Protein AF-A0A3A8GFK4-F1 (afdb_monomer)

Structure (mmCIF, N/CA/C/O backbone):
data_AF-A0A3A8GFK4-F1
#
_entry.id   AF-A0A3A8GFK4-F1
#
loop_
_atom_site.group_PDB
_atom_site.id
_atom_site.type_symbol
_atom_site.label_atom_id
_atom_site.label_alt_id
_atom_site.label_comp_id
_atom_site.label_asym_id
_atom_site.label_entity_id
_atom_site.label_seq_id
_atom_site.pdbx_PDB_ins_code
_atom_site.Cartn_x
_atom_site.Cartn_y
_atom_site.Cartn_z
_atom_site.occupancy
_atom_site.B_iso_or_equiv
_atom_site.auth_seq_id
_atom_site.auth_comp_id
_atom_site.auth_asym_id
_atom_site.auth_atom_id
_atom_site.pdbx_PDB_model_num
ATOM 1 N N . MET A 1 1 ? -20.786 10.056 75.604 1.00 47.81 1 MET A N 1
ATOM 2 C CA . MET A 1 1 ? -19.603 9.469 74.943 1.00 47.81 1 MET A CA 1
ATOM 3 C C . MET A 1 1 ? -19.835 9.591 73.453 1.00 47.81 1 MET A C 1
ATOM 5 O O . MET A 1 1 ? -20.768 8.993 72.941 1.00 47.81 1 MET A O 1
ATOM 9 N N . VAL A 1 2 ? -19.099 10.505 72.828 1.00 43.28 2 VAL A N 1
ATOM 10 C CA . VAL A 1 2 ? -19.215 10.885 71.417 1.00 43.28 2 VAL A CA 1
ATOM 11 C C . VAL A 1 2 ? -18.196 10.050 70.647 1.00 43.28 2 VAL A C 1
ATOM 13 O O . VAL A 1 2 ? -17.042 9.990 71.060 1.00 43.28 2 VAL A O 1
ATOM 16 N N . GLY A 1 3 ? -18.622 9.386 69.575 1.00 44.53 3 GLY A N 1
ATOM 17 C CA . GLY A 1 3 ? -17.764 8.568 68.720 1.00 44.53 3 GLY A CA 1
ATOM 18 C C . GLY A 1 3 ? -18.166 8.746 67.264 1.00 44.53 3 GLY A C 1
ATOM 19 O O . GLY A 1 3 ? -18.960 7.977 66.735 1.00 44.53 3 GLY A O 1
ATOM 20 N N . THR A 1 4 ? -17.656 9.811 66.655 1.00 45.47 4 THR A N 1
ATOM 21 C CA . THR A 1 4 ? -17.822 10.160 65.243 1.00 45.47 4 THR A CA 1
ATOM 22 C C . THR A 1 4 ? -16.902 9.271 64.403 1.00 45.47 4 THR A C 1
ATOM 24 O O . THR A 1 4 ? -15.683 9.356 64.529 1.00 45.47 4 THR A O 1
ATOM 27 N N . GLY A 1 5 ? -17.470 8.399 63.568 1.00 48.56 5 GLY A N 1
ATOM 28 C CA . GLY A 1 5 ? -16.723 7.595 62.599 1.00 48.56 5 GLY A CA 1
ATOM 29 C C . GLY A 1 5 ? -16.528 8.366 61.296 1.00 48.56 5 GLY A C 1
ATOM 30 O O . GLY A 1 5 ? -17.491 8.601 60.571 1.00 48.56 5 GLY A O 1
ATOM 31 N N . ILE A 1 6 ? -15.291 8.770 61.013 1.00 51.06 6 ILE A N 1
ATOM 32 C CA . ILE A 1 6 ? -14.878 9.380 59.746 1.00 51.06 6 ILE A CA 1
ATOM 33 C C . ILE A 1 6 ? -14.587 8.249 58.754 1.00 51.06 6 ILE A C 1
ATOM 35 O O . ILE A 1 6 ? -13.727 7.405 59.003 1.00 51.06 6 ILE A O 1
ATOM 39 N N . ARG A 1 7 ? -15.316 8.229 57.636 1.00 51.22 7 ARG A N 1
ATOM 40 C CA . ARG A 1 7 ? -15.077 7.352 56.485 1.00 51.22 7 ARG A CA 1
ATOM 41 C C . ARG A 1 7 ? -14.281 8.170 55.466 1.00 51.22 7 ARG A C 1
ATOM 43 O O . ARG A 1 7 ? -14.773 9.190 55.002 1.00 51.22 7 ARG A O 1
ATOM 50 N N . VAL A 1 8 ? -13.043 7.768 55.191 1.00 43.19 8 VAL A N 1
ATOM 51 C CA . VAL A 1 8 ? -12.194 8.385 54.162 1.00 43.19 8 VAL A CA 1
ATOM 52 C C . VAL A 1 8 ? -12.453 7.650 52.849 1.00 43.19 8 VAL A C 1
ATOM 54 O O . VAL A 1 8 ? -12.122 6.472 52.728 1.00 43.19 8 VAL A O 1
ATOM 57 N N . GLU A 1 9 ? -13.085 8.331 51.897 1.00 42.00 9 GLU A N 1
ATOM 58 C CA . GLU A 1 9 ? -13.081 7.958 50.481 1.00 42.00 9 GLU A CA 1
ATOM 59 C C . GLU A 1 9 ? -11.760 8.434 49.867 1.00 42.00 9 GLU A C 1
ATOM 61 O O . GLU A 1 9 ? -11.425 9.615 49.943 1.00 42.00 9 GLU A O 1
ATOM 66 N N . ALA A 1 10 ? -10.996 7.511 49.286 1.00 40.78 10 ALA A N 1
ATOM 67 C CA . ALA A 1 10 ? -9.871 7.832 48.419 1.00 40.78 10 ALA A CA 1
ATOM 68 C C . ALA A 1 10 ? -10.339 7.655 46.967 1.00 40.78 10 ALA A C 1
ATOM 70 O O . ALA A 1 10 ? -10.535 6.533 46.503 1.00 40.78 10 ALA A O 1
ATOM 71 N N . GLN A 1 11 ? -10.563 8.776 46.284 1.00 41.31 11 GLN A N 1
ATOM 72 C CA . GLN A 1 11 ? -10.755 8.888 44.839 1.00 41.31 11 GLN A CA 1
ATOM 73 C C . GLN A 1 11 ? -9.562 9.658 44.269 1.00 41.31 11 GLN A C 1
ATOM 75 O O . GLN A 1 11 ? -9.183 10.684 44.832 1.00 41.31 11 GLN A O 1
ATOM 80 N N . GLY A 1 12 ? -9.025 9.187 43.143 1.00 39.50 12 GLY A N 1
ATOM 81 C CA . GLY A 1 12 ? -8.084 9.935 42.308 1.00 39.50 12 GLY A CA 1
ATOM 82 C C . GLY A 1 12 ? -6.826 9.147 41.965 1.00 39.50 12 GLY A C 1
ATOM 83 O O . GLY A 1 12 ? -5.771 9.413 42.527 1.00 39.50 12 GLY A O 1
ATOM 84 N N . ASP A 1 13 ? -6.944 8.186 41.048 1.00 42.16 13 ASP A N 1
ATOM 85 C CA . ASP A 1 13 ? -5.800 7.695 40.277 1.00 42.16 13 ASP A CA 1
ATOM 86 C C . ASP A 1 13 ? -5.754 8.534 38.990 1.00 42.16 13 ASP A C 1
ATOM 88 O O . ASP A 1 13 ? -6.500 8.293 38.039 1.00 42.16 13 ASP A O 1
ATOM 92 N N . GLU A 1 14 ? -4.990 9.628 39.025 1.00 47.62 14 GLU A N 1
ATOM 93 C CA . GLU A 1 14 ? -4.658 10.418 37.840 1.00 47.62 14 GLU A CA 1
ATOM 94 C C . GLU A 1 14 ? -3.646 9.622 37.010 1.00 47.62 14 GLU A C 1
ATOM 96 O O . GLU A 1 14 ? -2.447 9.600 37.292 1.00 47.62 14 GLU A O 1
ATOM 101 N N . SER A 1 15 ? -4.140 8.963 35.962 1.00 4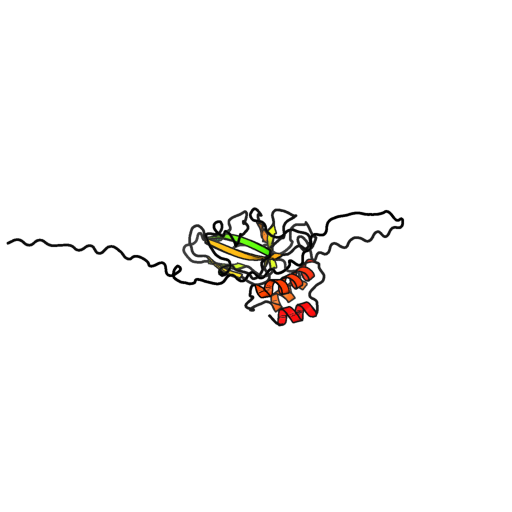8.38 15 SER A N 1
ATOM 102 C CA . SER A 1 15 ? -3.319 8.332 34.936 1.00 48.38 15 SER A CA 1
ATOM 103 C C . SER A 1 15 ? -2.472 9.393 34.230 1.00 48.38 15 SER A C 1
ATOM 105 O O . SER A 1 15 ? -2.945 10.153 33.383 1.00 48.38 15 SER A O 1
ATOM 107 N N . MET A 1 16 ? -1.201 9.446 34.605 1.00 40.31 16 MET A N 1
ATOM 108 C CA . MET A 1 16 ? -0.192 10.323 34.034 1.00 40.31 16 MET A CA 1
ATOM 109 C C . MET A 1 16 ? 0.096 9.896 32.586 1.00 40.31 16 MET A C 1
ATOM 111 O O . MET A 1 16 ? 0.658 8.830 32.336 1.00 40.31 16 MET A O 1
ATOM 115 N N . ASN A 1 17 ? -0.321 10.730 31.631 1.00 45.59 17 ASN A N 1
ATOM 116 C CA . ASN A 1 17 ? -0.105 10.545 30.198 1.00 45.59 17 ASN A CA 1
ATOM 117 C C . ASN A 1 17 ? 1.403 10.641 29.876 1.00 45.59 17 ASN A C 1
ATOM 119 O O . ASN A 1 17 ? 1.973 11.725 29.740 1.00 45.59 17 ASN A O 1
ATOM 123 N N . TRP A 1 18 ? 2.059 9.481 29.819 1.00 43.97 18 TRP A N 1
ATOM 124 C CA . TRP A 1 18 ? 3.509 9.283 29.674 1.00 43.97 18 TRP A CA 1
ATOM 125 C C . TRP A 1 18 ? 4.097 9.840 28.361 1.00 43.97 18 TRP A C 1
ATOM 127 O O . TRP A 1 18 ? 5.311 10.023 28.252 1.00 43.97 18 TRP A O 1
ATOM 137 N N . HIS A 1 19 ? 3.259 10.172 27.378 1.00 44.66 19 HIS A N 1
ATOM 138 C CA . HIS A 1 19 ? 3.703 10.575 26.042 1.00 44.66 19 HIS A CA 1
ATOM 139 C C . HIS A 1 19 ? 4.054 12.068 25.900 1.00 44.66 19 HIS A C 1
ATOM 141 O O . HIS A 1 19 ? 4.707 12.444 24.934 1.00 44.66 19 HIS A O 1
ATOM 147 N N . VAL A 1 20 ? 3.734 12.921 26.883 1.00 44.66 20 VAL A N 1
ATOM 148 C CA . VAL A 1 20 ? 3.916 14.389 26.760 1.00 44.66 20 VAL A CA 1
ATOM 149 C C . VAL A 1 20 ? 5.310 14.875 27.210 1.00 44.66 20 VAL A C 1
ATOM 151 O O . VAL A 1 20 ? 5.684 16.025 27.000 1.00 44.66 20 VAL A O 1
ATOM 154 N N . ALA A 1 21 ? 6.141 14.010 27.803 1.00 41.03 21 ALA A N 1
ATOM 155 C CA . ALA A 1 21 ? 7.415 14.417 28.415 1.00 41.03 21 ALA A CA 1
ATOM 156 C C . ALA A 1 21 ? 8.657 14.291 27.511 1.00 41.03 21 ALA A C 1
ATOM 158 O O . ALA A 1 21 ? 9.781 14.507 27.973 1.00 41.03 21 ALA A O 1
ATOM 159 N N . LYS A 1 22 ? 8.509 13.939 26.230 1.00 35.25 22 LYS A N 1
ATOM 160 C CA . LYS A 1 22 ? 9.654 13.761 25.331 1.00 35.25 22 LYS A CA 1
ATOM 161 C C . LYS A 1 22 ? 9.618 14.736 24.154 1.00 35.25 22 LYS A C 1
ATOM 163 O O . LYS A 1 22 ? 8.988 14.477 23.146 1.00 35.25 22 LYS A O 1
ATOM 168 N N . ARG A 1 23 ? 10.510 15.725 24.279 1.00 44.03 23 ARG A N 1
ATOM 169 C CA . ARG A 1 23 ? 11.468 16.179 23.251 1.00 44.03 23 ARG A CA 1
ATOM 170 C C . ARG A 1 23 ? 11.130 17.475 22.513 1.00 44.03 23 ARG A C 1
ATOM 172 O O . ARG A 1 23 ? 10.300 17.547 21.622 1.00 44.03 23 ARG A O 1
ATOM 179 N N . MET A 1 24 ? 11.921 18.482 22.879 1.00 39.00 24 MET A N 1
ATOM 180 C CA . MET A 1 24 ? 12.271 19.640 22.067 1.00 39.00 24 MET A CA 1
ATOM 181 C C . MET A 1 24 ? 13.393 19.297 21.068 1.00 39.00 24 MET A C 1
ATOM 183 O O . MET A 1 24 ? 14.368 18.656 21.461 1.00 39.00 24 MET A O 1
ATOM 187 N N . GLY A 1 25 ? 13.293 19.851 19.851 1.00 37.03 25 GLY A N 1
ATOM 188 C CA . GLY A 1 25 ? 14.360 19.969 18.835 1.00 37.03 25 GLY A CA 1
ATOM 189 C C . GLY A 1 25 ? 14.553 18.702 17.990 1.00 37.03 25 GLY A C 1
ATOM 190 O O . GLY A 1 25 ? 14.570 17.611 18.534 1.00 37.03 25 GLY A O 1
ATOM 191 N N . VAL A 1 26 ? 14.719 18.728 16.667 1.00 39.84 26 VAL A N 1
ATOM 192 C CA . VAL A 1 26 ? 15.295 19.710 15.736 1.00 39.84 26 VAL A CA 1
ATOM 193 C C . VAL A 1 26 ? 14.642 19.453 14.370 1.00 39.84 26 VAL A C 1
ATOM 195 O O . VAL A 1 26 ? 14.562 18.304 13.952 1.00 39.84 26 VAL A O 1
ATOM 198 N N . ALA A 1 27 ? 14.202 20.499 13.668 1.00 38.31 27 ALA A N 1
ATOM 199 C CA . ALA A 1 27 ? 13.719 20.386 12.293 1.00 38.31 27 ALA A CA 1
ATOM 200 C C . ALA A 1 27 ? 14.908 20.438 11.322 1.00 38.31 27 ALA A C 1
ATOM 202 O O . ALA A 1 27 ? 15.602 21.455 11.248 1.00 38.31 27 ALA A O 1
ATOM 203 N N . LEU A 1 28 ? 15.135 19.352 10.583 1.00 36.56 28 LEU A N 1
ATOM 204 C CA . LEU A 1 28 ? 16.034 19.324 9.434 1.00 36.56 28 LEU A CA 1
ATOM 205 C C . LEU A 1 28 ? 15.183 19.055 8.189 1.00 36.56 28 LEU A C 1
ATOM 207 O O . LEU A 1 28 ? 14.689 17.951 7.995 1.00 36.56 28 LEU A O 1
ATOM 211 N N . ALA A 1 29 ? 14.971 20.085 7.374 1.00 42.06 29 ALA A N 1
ATOM 212 C CA . ALA A 1 29 ? 14.292 19.948 6.094 1.00 42.06 29 ALA A CA 1
ATOM 213 C C . ALA A 1 29 ? 15.272 19.360 5.071 1.00 42.06 29 ALA A C 1
ATOM 215 O O . ALA A 1 29 ? 16.234 20.024 4.680 1.00 42.06 29 ALA A O 1
ATOM 216 N N . VAL A 1 30 ? 15.025 18.124 4.640 1.00 45.34 30 VAL A N 1
ATOM 217 C CA . VAL A 1 30 ? 15.648 17.550 3.446 1.00 45.34 30 VAL A CA 1
ATOM 218 C C . VAL A 1 30 ? 14.603 17.607 2.340 1.00 45.34 30 VAL A C 1
ATOM 220 O O . VAL A 1 30 ? 13.638 16.854 2.342 1.00 45.34 30 VAL A O 1
ATOM 223 N N . ALA A 1 31 ? 14.775 18.544 1.411 1.00 48.53 31 ALA A N 1
ATOM 224 C CA . ALA A 1 31 ? 14.026 18.547 0.164 1.00 48.53 31 ALA A CA 1
ATOM 225 C C . ALA A 1 31 ? 14.658 17.503 -0.768 1.00 48.53 31 ALA A C 1
ATOM 227 O O . ALA A 1 31 ? 15.682 17.773 -1.399 1.00 48.53 31 ALA A O 1
ATOM 228 N N . LEU A 1 32 ? 14.081 16.301 -0.815 1.00 42.44 32 LEU A N 1
ATOM 229 C CA . LEU A 1 32 ? 14.357 15.337 -1.876 1.00 42.44 32 LEU A CA 1
ATOM 230 C C . LEU A 1 32 ? 13.495 15.713 -3.083 1.00 42.44 32 LEU A C 1
ATOM 232 O O . LEU A 1 32 ? 12.279 15.844 -2.991 1.00 42.44 32 LEU A O 1
ATOM 236 N N . LEU A 1 33 ? 14.164 15.972 -4.204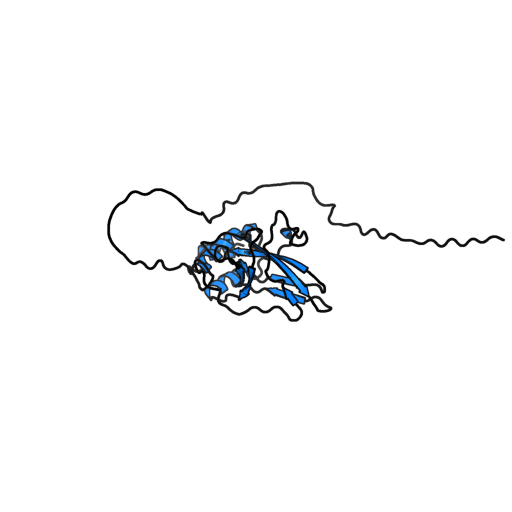 1.00 40.00 33 LEU A N 1
ATOM 237 C CA . LEU A 1 33 ? 13.530 16.277 -5.478 1.00 40.00 33 LEU A CA 1
ATOM 238 C C . LEU A 1 33 ? 12.835 15.017 -5.997 1.00 40.00 33 LEU A C 1
ATOM 240 O O . LEU A 1 33 ? 13.496 14.021 -6.289 1.00 40.00 33 LEU A O 1
ATOM 244 N N . ALA A 1 34 ? 11.512 15.102 -6.119 1.00 43.25 34 ALA A N 1
ATOM 245 C CA . ALA A 1 34 ? 10.660 14.118 -6.763 1.00 43.25 34 ALA A CA 1
ATOM 246 C C . ALA A 1 34 ? 11.159 13.828 -8.188 1.00 43.25 34 ALA A C 1
ATOM 248 O O . ALA A 1 34 ? 11.174 14.703 -9.057 1.00 43.25 34 ALA A O 1
ATOM 249 N N . ALA A 1 35 ? 11.561 12.583 -8.437 1.00 42.94 35 ALA A N 1
ATOM 250 C CA . ALA A 1 35 ? 11.849 12.073 -9.771 1.00 42.94 35 ALA A CA 1
ATOM 251 C C . ALA A 1 35 ? 10.552 11.573 -10.426 1.00 42.94 35 ALA A C 1
ATOM 253 O O . ALA A 1 35 ? 10.419 10.399 -10.746 1.00 42.94 35 ALA A O 1
ATOM 254 N N . CYS A 1 36 ? 9.596 12.479 -10.601 1.00 48.16 36 CYS A N 1
ATOM 255 C CA . CYS A 1 36 ? 8.472 12.369 -11.529 1.00 48.16 36 CYS A CA 1
ATOM 256 C C . CYS A 1 36 ? 8.209 13.795 -12.025 1.00 48.16 36 CYS A C 1
ATOM 258 O O . CYS A 1 36 ? 7.402 14.525 -11.460 1.00 48.16 36 CYS A O 1
ATOM 260 N N . SER A 1 37 ? 9.004 14.247 -12.998 1.00 36.06 37 SER A N 1
ATOM 261 C CA . SER A 1 37 ? 8.820 15.562 -13.615 1.00 36.06 37 SER A CA 1
ATOM 262 C C . SER A 1 37 ? 7.581 15.546 -14.508 1.00 36.06 37 SER A C 1
ATOM 264 O O . SER A 1 37 ? 7.492 14.757 -15.446 1.00 36.06 37 SER A O 1
ATOM 266 N N . ASP A 1 38 ? 6.646 16.429 -14.173 1.00 41.25 38 ASP A N 1
ATOM 267 C CA . ASP A 1 38 ? 5.557 16.917 -15.012 1.00 41.25 38 ASP A CA 1
ATOM 268 C C . ASP A 1 38 ? 6.155 17.872 -16.063 1.00 41.25 38 ASP A C 1
ATOM 270 O O . ASP A 1 38 ? 6.665 18.938 -15.713 1.00 41.25 38 ASP A O 1
ATOM 274 N N . ASP A 1 39 ? 6.177 17.461 -17.333 1.00 46.72 39 ASP A N 1
ATOM 275 C CA . ASP A 1 39 ? 6.691 18.262 -18.451 1.00 46.72 39 ASP A CA 1
ATOM 276 C C . ASP A 1 39 ? 5.535 18.720 -19.365 1.00 46.72 39 ASP A C 1
ATOM 278 O O . ASP A 1 39 ? 5.094 17.999 -20.264 1.00 46.72 39 ASP A O 1
ATOM 282 N N . GLY A 1 40 ? 5.111 19.974 -19.187 1.00 38.50 40 GLY A N 1
ATOM 283 C CA . GLY A 1 40 ? 4.384 20.804 -20.161 1.00 38.50 40 GLY A CA 1
ATOM 284 C C . GLY A 1 40 ? 4.682 22.289 -19.872 1.00 38.50 40 GLY A C 1
ATOM 285 O O . GLY A 1 40 ? 4.773 22.674 -18.714 1.00 38.50 40 GLY A O 1
ATOM 286 N N . GLU A 1 41 ? 4.905 23.223 -20.805 1.00 41.31 41 GLU A N 1
ATOM 287 C CA . GLU A 1 41 ? 4.632 23.284 -22.243 1.00 41.31 41 GLU A CA 1
ATOM 288 C C . GLU A 1 41 ? 5.380 24.481 -22.902 1.00 41.31 41 GLU A C 1
ATOM 290 O O . GLU A 1 41 ? 5.453 25.567 -22.324 1.00 41.31 41 GLU A O 1
ATOM 295 N N . GLY A 1 42 ? 5.816 24.309 -24.165 1.00 34.62 42 GLY A N 1
ATOM 296 C CA . GLY A 1 42 ? 5.745 25.327 -25.243 1.00 34.62 42 GLY A CA 1
ATOM 297 C C . GLY A 1 42 ? 7.053 25.961 -25.786 1.00 34.62 42 GLY A C 1
ATOM 298 O O . GLY A 1 42 ? 8.019 26.099 -25.039 1.00 34.62 42 GLY A O 1
ATOM 299 N N . PRO A 1 43 ? 7.094 26.486 -27.044 1.00 42.56 43 PRO A N 1
ATOM 300 C CA . PRO A 1 43 ? 6.279 26.219 -28.243 1.00 42.56 43 PRO A CA 1
ATOM 301 C C . PRO A 1 43 ? 7.099 25.764 -29.491 1.00 42.56 43 PRO A C 1
ATOM 303 O O . PRO A 1 43 ? 8.315 25.930 -29.577 1.00 42.56 43 PRO A O 1
ATOM 306 N N . THR A 1 44 ? 6.396 25.213 -30.490 1.00 42.59 44 THR A N 1
ATOM 307 C CA . THR A 1 44 ? 6.870 24.689 -31.798 1.00 42.59 44 THR A CA 1
ATOM 308 C C . THR A 1 44 ? 7.518 25.713 -32.746 1.00 42.59 44 THR A C 1
ATOM 310 O O . THR A 1 44 ? 7.182 26.899 -32.711 1.00 42.59 44 THR A O 1
ATOM 313 N N . PRO A 1 45 ? 8.314 25.229 -33.726 1.00 45.53 45 PRO A N 1
ATOM 314 C CA . PRO A 1 45 ? 7.913 25.466 -35.118 1.00 45.53 45 PRO A CA 1
ATOM 315 C C . PRO A 1 45 ? 7.975 24.227 -36.035 1.00 45.53 45 PRO A C 1
ATOM 317 O O . PRO A 1 45 ? 8.763 23.302 -35.845 1.00 45.53 45 PRO A O 1
ATOM 320 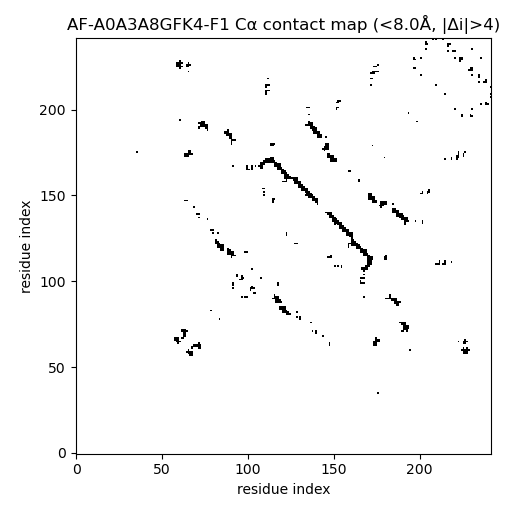N N . ASP A 1 46 ? 7.104 24.274 -37.043 1.00 51.50 46 ASP A N 1
ATOM 321 C CA . ASP A 1 46 ? 6.791 23.270 -38.064 1.00 51.50 46 ASP A CA 1
ATOM 322 C C . ASP A 1 46 ? 7.983 22.741 -38.879 1.00 51.50 46 ASP A C 1
ATOM 324 O O . ASP A 1 46 ? 8.878 23.491 -39.274 1.00 51.50 46 ASP A O 1
ATOM 328 N N . GLY A 1 47 ? 7.922 21.456 -39.257 1.00 38.88 47 GLY A N 1
ATOM 329 C CA . GLY A 1 47 ? 8.912 20.865 -40.160 1.00 38.88 47 GLY A CA 1
ATOM 330 C C . GLY A 1 47 ? 8.690 19.405 -40.572 1.00 38.88 47 GLY A C 1
ATOM 331 O O . GLY A 1 47 ? 9.537 18.571 -40.304 1.00 38.88 47 GLY A O 1
ATOM 332 N N . GLY A 1 48 ? 7.583 19.108 -41.258 1.00 36.59 48 GLY A N 1
ATOM 333 C CA . GLY A 1 48 ? 7.527 18.168 -42.393 1.00 36.59 48 GLY A CA 1
ATOM 334 C C . GLY A 1 48 ? 8.016 16.703 -42.285 1.00 36.59 48 GLY A C 1
ATOM 335 O O . GLY A 1 48 ? 9.203 16.405 -42.343 1.00 36.59 48 GLY A O 1
ATOM 336 N N . THR A 1 49 ? 7.047 15.812 -42.536 1.00 35.06 49 THR A N 1
ATOM 337 C CA . THR A 1 49 ? 7.096 14.531 -43.289 1.00 35.06 49 THR A CA 1
ATOM 338 C C . THR A 1 49 ? 7.558 13.208 -42.649 1.00 35.06 49 THR A C 1
ATOM 340 O O . THR A 1 49 ? 8.715 13.018 -42.307 1.00 35.06 49 THR A O 1
ATOM 343 N N . LYS A 1 50 ? 6.633 12.240 -42.817 1.00 37.44 50 LYS A N 1
ATOM 344 C CA . LYS A 1 50 ? 6.729 10.766 -42.887 1.00 37.44 50 LYS A CA 1
ATOM 345 C C . LYS A 1 50 ? 6.592 9.974 -41.583 1.00 37.44 50 LYS A C 1
ATOM 347 O O . LYS A 1 50 ? 7.530 9.799 -40.826 1.00 37.44 50 LYS A O 1
ATOM 352 N N . THR A 1 51 ? 5.365 9.460 -41.435 1.00 46.16 51 THR A N 1
ATOM 353 C CA . THR A 1 51 ? 5.005 8.080 -41.067 1.00 46.16 51 THR A CA 1
ATOM 354 C C . THR A 1 51 ? 6.146 7.199 -40.578 1.00 46.16 51 THR A C 1
ATOM 356 O O . THR A 1 51 ? 6.944 6.767 -41.401 1.00 46.16 51 THR A O 1
ATOM 359 N N . ASP A 1 52 ? 6.059 6.811 -39.309 1.00 39.72 52 ASP A N 1
ATOM 360 C CA . ASP A 1 52 ? 6.005 5.402 -38.932 1.00 39.72 52 ASP A CA 1
ATOM 361 C C . ASP A 1 52 ? 4.953 5.239 -37.829 1.00 39.72 52 ASP A C 1
ATOM 363 O O . ASP A 1 52 ? 4.980 5.922 -36.806 1.00 39.72 52 ASP A O 1
ATOM 367 N N . GLY A 1 53 ? 3.976 4.364 -38.075 1.00 43.34 53 GLY A N 1
ATOM 368 C CA . GLY A 1 53 ? 2.994 3.921 -37.091 1.00 43.34 53 GLY A CA 1
ATOM 369 C C . GLY A 1 53 ? 3.662 3.035 -36.046 1.00 43.34 53 GLY A C 1
ATOM 370 O O . GLY A 1 53 ? 3.452 1.826 -36.030 1.00 43.34 53 GLY A O 1
ATOM 371 N N . GLY A 1 54 ? 4.495 3.640 -35.203 1.00 36.25 54 GLY A N 1
ATOM 372 C CA . GLY A 1 54 ? 4.988 3.022 -33.987 1.00 36.25 54 GLY A CA 1
ATOM 373 C C . GLY A 1 54 ? 3.871 3.055 -32.961 1.00 36.25 54 GLY A C 1
ATOM 374 O O . GLY A 1 54 ? 3.566 4.108 -32.409 1.00 36.25 54 GLY A O 1
ATOM 375 N N . THR A 1 55 ? 3.238 1.909 -32.728 1.00 39.41 55 THR A N 1
ATOM 376 C CA . THR A 1 55 ? 2.480 1.655 -31.506 1.00 39.41 55 THR A CA 1
ATOM 377 C C . THR A 1 55 ? 3.342 2.140 -30.347 1.00 39.41 55 THR A C 1
ATOM 379 O O . THR A 1 55 ? 4.391 1.551 -30.094 1.00 39.41 55 THR A O 1
ATOM 382 N N . SER A 1 56 ? 2.954 3.240 -29.693 1.00 42.72 56 SER A N 1
ATOM 383 C CA . SER A 1 56 ? 3.494 3.577 -28.379 1.00 42.72 56 SER A CA 1
ATOM 384 C C . SER A 1 56 ? 3.167 2.371 -27.514 1.00 42.72 56 SER A C 1
ATOM 386 O O . SER A 1 56 ? 2.008 2.136 -27.178 1.00 42.72 56 SER A O 1
ATOM 388 N N . THR A 1 57 ? 4.146 1.493 -27.323 1.00 52.69 57 THR A N 1
ATOM 389 C CA . THR A 1 57 ? 3.992 0.310 -26.494 1.00 52.69 57 THR A CA 1
ATOM 390 C C . THR A 1 57 ? 3.737 0.843 -25.097 1.00 52.69 57 THR A C 1
ATOM 392 O O . THR A 1 57 ? 4.661 1.358 -24.472 1.00 52.69 57 THR A O 1
ATOM 395 N N . THR A 1 58 ? 2.480 0.807 -24.655 1.00 62.41 58 THR A N 1
ATOM 396 C CA . THR A 1 58 ? 2.075 1.131 -23.285 1.00 62.41 58 THR A CA 1
ATOM 397 C C . THR A 1 58 ? 3.046 0.447 -22.334 1.00 62.41 58 THR A C 1
ATOM 399 O O . THR A 1 58 ? 3.138 -0.782 -22.332 1.00 62.41 58 THR A O 1
ATOM 402 N N . LYS A 1 59 ? 3.814 1.244 -21.585 1.00 84.75 59 LYS A N 1
ATOM 403 C CA . LYS A 1 59 ? 4.750 0.750 -20.577 1.00 84.75 59 LYS A CA 1
ATOM 404 C C . LYS A 1 59 ? 3.928 0.258 -19.396 1.00 84.75 59 LYS A C 1
ATOM 406 O O . LYS A 1 59 ? 3.513 1.036 -18.542 1.00 84.75 59 LYS A O 1
ATOM 411 N N . SER A 1 60 ? 3.593 -1.022 -19.413 1.00 91.50 60 SER A N 1
ATOM 412 C CA . SER A 1 60 ? 2.742 -1.628 -18.404 1.00 91.50 60 SER A CA 1
ATOM 413 C C . SER A 1 60 ? 3.037 -3.117 -18.288 1.00 91.50 60 SER A C 1
ATOM 415 O O . SER A 1 60 ? 3.059 -3.836 -19.287 1.00 91.50 60 SER A O 1
ATOM 417 N N . ALA A 1 61 ? 3.225 -3.588 -17.059 1.00 93.56 61 ALA A N 1
ATOM 418 C CA . ALA A 1 61 ? 3.305 -5.012 -16.745 1.00 93.56 61 ALA A CA 1
ATOM 419 C C . ALA A 1 61 ? 1.936 -5.707 -16.723 1.00 93.56 61 ALA A C 1
ATOM 421 O O . ALA A 1 61 ? 1.871 -6.935 -16.718 1.00 93.56 61 ALA A O 1
ATOM 422 N N . GLY A 1 62 ? 0.841 -4.945 -16.704 1.00 94.56 62 GLY A N 1
ATOM 423 C CA . GLY A 1 62 ? -0.512 -5.481 -16.697 1.00 94.56 62 GLY A CA 1
ATOM 424 C C . GLY A 1 62 ? -1.559 -4.448 -16.281 1.00 94.56 62 GLY A C 1
ATOM 425 O O . GLY A 1 62 ? -1.215 -3.314 -15.938 1.00 94.56 62 GLY A O 1
ATOM 426 N N . PRO A 1 63 ? -2.846 -4.836 -16.276 1.00 95.88 63 PRO A N 1
ATOM 427 C CA . PRO A 1 63 ? -3.944 -3.944 -15.926 1.00 95.88 63 PRO A CA 1
ATOM 428 C C . PRO A 1 63 ? -3.684 -3.184 -14.621 1.00 95.88 63 PRO A C 1
ATOM 430 O O . PRO A 1 63 ? -3.219 -3.756 -13.634 1.00 95.88 63 PRO A O 1
ATOM 433 N N . GLY A 1 64 ? -3.962 -1.884 -14.649 1.00 95.56 64 GLY A N 1
ATOM 434 C CA . GLY A 1 64 ? -3.813 -0.944 -13.536 1.00 95.56 64 GLY A CA 1
ATOM 435 C C . GLY A 1 64 ? -2.386 -0.624 -13.081 1.00 95.56 64 GLY A C 1
ATOM 436 O O . GLY A 1 64 ? -2.238 0.085 -12.084 1.00 95.56 64 GLY A O 1
ATOM 437 N N . LEU A 1 65 ? -1.357 -1.102 -13.790 1.00 96.62 65 LEU A N 1
ATOM 438 C CA . LEU A 1 65 ? 0.059 -0.822 -13.523 1.00 96.62 65 LEU A CA 1
ATOM 439 C C . LEU A 1 65 ? 0.709 0.006 -14.634 1.00 96.62 65 LEU A C 1
ATOM 441 O O . LEU A 1 65 ? 0.296 -0.066 -15.797 1.00 96.62 65 LEU A O 1
ATOM 445 N N . GLY A 1 66 ? 1.761 0.750 -14.289 1.00 95.88 66 GLY A N 1
ATOM 446 C CA . GLY A 1 66 ? 2.475 1.608 -15.235 1.00 95.88 66 GLY A CA 1
ATOM 447 C C . GLY A 1 66 ? 1.503 2.622 -15.834 1.00 95.88 66 GLY A C 1
ATOM 448 O O . GLY A 1 66 ? 0.728 3.230 -15.094 1.00 95.88 66 GLY A O 1
ATOM 449 N N . THR A 1 67 ? 1.461 2.729 -17.160 1.00 95.69 67 THR A N 1
ATOM 450 C CA . THR A 1 67 ? 0.540 3.639 -17.873 1.00 95.69 67 THR A CA 1
ATOM 451 C C . THR A 1 67 ? -0.869 3.064 -18.101 1.00 95.69 67 THR A C 1
ATOM 453 O O . THR A 1 67 ? -1.657 3.613 -18.872 1.00 95.69 67 THR A O 1
ATOM 456 N N . SER A 1 68 ? -1.206 1.898 -17.534 1.00 95.12 68 SER A N 1
ATOM 457 C CA . SER A 1 68 ? -2.532 1.294 -17.728 1.00 95.12 68 SER A CA 1
ATOM 458 C C . SER A 1 68 ? -3.601 1.990 -16.879 1.00 95.12 68 SER A C 1
ATOM 460 O O . SER A 1 68 ? -3.477 2.079 -15.657 1.00 95.12 68 SER A O 1
ATOM 462 N N . LYS A 1 69 ? -4.734 2.341 -17.504 1.00 94.19 69 LYS A N 1
ATOM 463 C CA . LYS A 1 69 ? -5.963 2.810 -16.829 1.00 94.19 69 LYS A CA 1
ATOM 464 C C . LYS A 1 69 ? -6.995 1.711 -16.529 1.00 94.19 69 LYS A C 1
ATOM 466 O O . LYS A 1 69 ? -8.000 1.974 -15.879 1.00 94.19 69 LYS A O 1
ATOM 471 N N . GLU A 1 70 ? -6.753 0.474 -16.961 1.00 95.69 70 GLU A N 1
ATOM 472 C CA . GLU A 1 70 ? -7.615 -0.668 -16.625 1.00 95.69 70 GLU A CA 1
ATOM 473 C C . GLU A 1 70 ? -7.605 -0.987 -15.117 1.00 95.69 70 GLU A C 1
ATOM 475 O O . GLU A 1 70 ? -6.672 -0.631 -14.399 1.00 95.69 70 GLU A O 1
ATOM 480 N N . THR A 1 71 ? -8.626 -1.694 -14.627 1.00 95.75 71 THR A N 1
ATOM 481 C CA . THR A 1 71 ? -8.669 -2.173 -13.237 1.00 95.75 71 THR A CA 1
ATOM 482 C C . THR A 1 71 ? -7.559 -3.199 -12.983 1.00 95.75 71 THR A C 1
ATOM 484 O O . THR A 1 71 ? -7.428 -4.128 -13.783 1.00 95.75 71 THR A O 1
ATOM 487 N N . PRO A 1 72 ? -6.800 -3.105 -11.869 1.00 96.94 72 PRO A N 1
ATOM 488 C CA . PRO A 1 72 ? -5.802 -4.108 -11.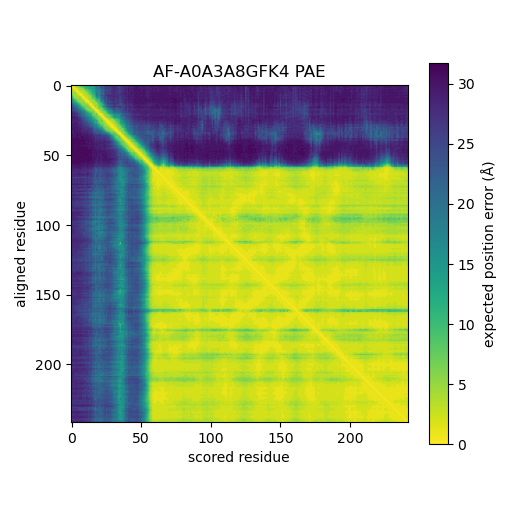524 1.00 96.94 72 PRO A CA 1
ATOM 489 C C . PRO A 1 72 ? -6.345 -5.535 -11.536 1.00 96.94 72 PRO A C 1
ATOM 491 O O . PRO A 1 72 ? -7.406 -5.817 -10.977 1.00 96.94 72 PRO A O 1
ATOM 494 N N . ALA A 1 73 ? -5.591 -6.442 -12.153 1.00 95.94 73 ALA A N 1
ATOM 495 C CA . ALA A 1 73 ? -5.892 -7.868 -12.184 1.00 95.94 73 ALA A CA 1
ATOM 496 C C . ALA A 1 73 ? -5.007 -8.629 -11.188 1.00 95.94 73 ALA A C 1
ATOM 498 O O . ALA A 1 73 ? -3.827 -8.326 -11.023 1.00 95.94 73 ALA A O 1
ATOM 499 N N . GLY A 1 74 ? -5.564 -9.646 -10.533 1.00 96.25 74 GLY A N 1
ATOM 500 C CA . GLY A 1 74 ? -4.836 -10.464 -9.568 1.00 96.25 74 GLY A CA 1
ATOM 501 C C . GLY A 1 74 ? -5.765 -11.344 -8.743 1.00 96.25 74 GLY A C 1
ATOM 502 O O . GLY A 1 74 ? -6.948 -11.493 -9.053 1.00 96.25 74 GLY A O 1
ATOM 503 N N . THR A 1 75 ? -5.229 -11.919 -7.672 1.00 97.56 75 THR A N 1
ATOM 504 C CA . THR A 1 75 ? -6.019 -12.723 -6.734 1.00 97.56 75 THR A CA 1
ATOM 505 C C . THR A 1 75 ? -6.779 -11.796 -5.797 1.00 97.56 75 THR A C 1
ATOM 507 O O . THR A 1 75 ? -6.173 -10.933 -5.167 1.00 97.56 75 THR A O 1
ATOM 510 N N . THR A 1 76 ? -8.094 -11.966 -5.672 1.00 97.38 76 THR A N 1
ATOM 511 C CA . THR A 1 76 ? -8.890 -11.195 -4.710 1.00 97.38 76 THR A CA 1
ATOM 512 C C . THR A 1 76 ? -8.371 -11.416 -3.292 1.00 97.38 76 THR A C 1
ATOM 514 O O . THR A 1 76 ? -8.278 -12.555 -2.832 1.00 97.38 76 THR A O 1
ATOM 517 N N . PHE A 1 77 ? -8.068 -10.326 -2.594 1.00 97.94 77 PHE A N 1
ATOM 518 C CA . PHE A 1 77 ? -7.759 -10.367 -1.174 1.00 97.94 77 PHE A CA 1
ATOM 519 C C . PHE A 1 77 ? -9.054 -10.266 -0.363 1.00 97.94 77 PHE A C 1
ATOM 521 O O . PHE A 1 77 ? -9.927 -9.452 -0.660 1.00 97.94 77 PHE A O 1
ATOM 528 N N . ALA A 1 78 ? -9.184 -11.111 0.656 1.00 97.75 78 ALA A N 1
ATOM 529 C CA . ALA A 1 78 ? -10.323 -11.113 1.562 1.00 97.75 78 ALA A CA 1
ATOM 530 C C . ALA A 1 78 ? -9.838 -10.843 2.984 1.00 97.75 78 ALA A C 1
ATOM 532 O O . ALA A 1 78 ? -8.858 -11.437 3.438 1.00 97.75 78 ALA A O 1
ATOM 533 N N . LEU A 1 79 ? -10.551 -9.970 3.693 1.00 98.19 79 LEU A N 1
ATOM 534 C CA . LEU A 1 79 ? -10.293 -9.738 5.108 1.00 98.19 79 LEU A CA 1
ATOM 535 C C . LEU A 1 79 ? -10.605 -11.007 5.923 1.00 98.19 79 LEU A C 1
ATOM 537 O O . LEU A 1 79 ? -11.523 -11.756 5.567 1.00 98.19 79 LEU A O 1
ATOM 541 N N . PRO A 1 80 ? -9.884 -11.248 7.033 1.00 98.12 80 PRO A N 1
ATOM 542 C CA . PRO A 1 80 ? -10.247 -12.287 7.987 1.00 98.12 80 PRO A CA 1
ATOM 543 C C . PRO A 1 80 ? -11.691 -12.128 8.483 1.00 98.12 80 PRO A C 1
ATOM 545 O O . PRO A 1 80 ? -12.206 -11.017 8.619 1.00 98.12 80 PRO A O 1
ATOM 548 N N . ALA A 1 81 ? -12.347 -13.245 8.797 1.00 98.12 81 ALA A N 1
ATOM 549 C CA . ALA A 1 81 ? -13.706 -13.220 9.328 1.00 98.12 81 ALA A CA 1
ATOM 550 C C . ALA A 1 81 ? -13.788 -12.394 10.626 1.00 98.12 81 ALA A C 1
ATOM 552 O O . ALA A 1 81 ? -12.958 -12.548 11.519 1.00 98.12 81 ALA A O 1
ATOM 553 N N . GLY A 1 82 ? -14.814 -11.545 10.735 1.00 97.69 82 GLY A N 1
ATOM 554 C CA . GLY A 1 82 ? -15.008 -10.647 11.880 1.00 97.69 82 GLY A CA 1
ATOM 555 C C . GLY A 1 82 ? -14.279 -9.306 11.770 1.00 97.69 82 GLY A C 1
ATOM 556 O O . GLY A 1 82 ? -14.459 -8.459 12.643 1.00 97.69 82 GLY A O 1
ATOM 557 N N . LEU A 1 83 ? -13.505 -9.094 10.702 1.00 98.38 83 LEU A N 1
ATOM 558 C CA . LEU A 1 83 ? -12.886 -7.814 10.393 1.00 98.38 83 LEU A CA 1
ATOM 559 C C . LEU A 1 83 ? -13.614 -7.132 9.232 1.00 98.38 83 LEU A C 1
ATOM 561 O O . LEU A 1 83 ? -13.867 -7.744 8.194 1.00 98.38 83 LEU A O 1
ATOM 565 N N . THR A 1 84 ? -13.915 -5.849 9.387 1.00 98.38 84 THR A N 1
ATOM 566 C CA . THR A 1 84 ? -14.386 -4.986 8.297 1.00 98.38 84 THR A CA 1
ATOM 567 C C . THR A 1 84 ? -13.452 -3.797 8.137 1.00 98.38 84 THR A C 1
ATOM 569 O O . THR A 1 84 ? -12.888 -3.329 9.123 1.00 98.38 84 THR A O 1
ATOM 572 N N . LEU A 1 85 ? -13.316 -3.303 6.911 1.00 98.38 85 LEU A N 1
ATOM 573 C CA . LEU A 1 85 ? -12.578 -2.088 6.566 1.00 98.38 85 LEU A CA 1
ATOM 574 C C . LEU A 1 85 ? -13.584 -1.029 6.109 1.00 98.38 85 LEU A C 1
ATOM 576 O O . LEU A 1 85 ? -14.468 -1.343 5.306 1.00 98.38 85 LEU A O 1
ATOM 580 N N . GLU A 1 86 ? -13.481 0.192 6.633 1.00 98.12 86 GLU A N 1
ATOM 581 C CA . GLU A 1 86 ? -14.289 1.315 6.153 1.00 98.12 86 GLU A CA 1
ATOM 582 C C . GLU A 1 86 ? -13.977 1.603 4.681 1.00 98.12 86 GLU A C 1
ATOM 584 O O . GLU A 1 86 ? -12.831 1.536 4.237 1.00 98.12 86 GLU A O 1
ATOM 589 N N . ASN A 1 87 ? -15.028 1.881 3.912 1.00 95.75 87 ASN A N 1
ATOM 590 C CA . ASN A 1 87 ? -14.941 2.126 2.481 1.00 95.75 87 ASN A CA 1
ATOM 591 C C . ASN A 1 87 ? -15.821 3.339 2.118 1.00 95.75 87 ASN A C 1
ATOM 593 O O . ASN A 1 87 ? -16.990 3.353 2.520 1.00 95.75 87 ASN A O 1
ATOM 597 N N . PRO A 1 88 ? -15.322 4.323 1.347 1.00 96.88 88 PRO A N 1
ATOM 598 C CA . PRO A 1 88 ? -13.979 4.382 0.764 1.00 96.88 88 PRO A CA 1
ATOM 599 C C . PRO A 1 88 ? -12.871 4.524 1.814 1.00 96.88 88 PRO A C 1
ATOM 601 O O . PRO A 1 88 ? -13.091 5.095 2.879 1.00 96.88 88 PRO A O 1
ATOM 604 N N . ILE A 1 89 ? -11.685 4.017 1.484 1.00 98.38 89 ILE A N 1
ATOM 605 C CA . ILE A 1 89 ? -10.452 4.274 2.235 1.00 98.38 89 ILE A CA 1
ATOM 606 C C . ILE A 1 89 ? -10.026 5.709 1.922 1.00 98.38 89 ILE A C 1
ATOM 608 O O . ILE A 1 89 ? -10.040 6.113 0.756 1.00 98.38 89 ILE A O 1
ATOM 612 N N . THR A 1 90 ? -9.670 6.481 2.941 1.00 97.12 90 THR A N 1
ATOM 613 C CA . THR A 1 90 ? -9.204 7.860 2.775 1.00 97.12 90 THR A CA 1
ATOM 614 C C . THR A 1 90 ? -7.685 7.916 2.732 1.00 97.12 90 THR A C 1
ATOM 616 O O . THR A 1 90 ? -6.999 7.039 3.268 1.00 97.12 90 THR A O 1
ATOM 619 N N . SER A 1 91 ? -7.152 8.947 2.088 1.00 96.38 91 SER A N 1
ATOM 620 C CA . SER A 1 91 ? -5.737 9.264 2.197 1.00 96.38 91 SER A CA 1
ATOM 621 C C . SER A 1 91 ? -5.353 9.664 3.626 1.00 96.38 91 SER A C 1
ATOM 623 O O . SER A 1 91 ? -6.196 9.950 4.480 1.00 96.38 91 SER A O 1
ATOM 625 N N . TYR A 1 92 ? -4.054 9.617 3.898 1.00 96.94 92 TYR A N 1
ATOM 626 C CA . TYR A 1 92 ? -3.443 10.049 5.146 1.00 96.94 92 TYR A CA 1
ATOM 627 C C . TYR A 1 92 ? -2.560 11.268 4.882 1.00 96.94 92 TYR A C 1
ATOM 629 O O . TYR A 1 92 ? -1.699 11.213 4.002 1.00 96.94 92 TYR A O 1
ATOM 637 N N . THR A 1 93 ? -2.735 12.331 5.671 1.00 93.38 93 THR A N 1
ATOM 638 C CA . THR A 1 93 ? -1.941 13.564 5.575 1.00 93.38 93 THR A CA 1
ATOM 639 C C . THR A 1 93 ? -0.963 13.643 6.754 1.00 93.38 93 THR A C 1
ATOM 641 O O . THR A 1 93 ? -1.393 13.933 7.869 1.00 93.38 93 THR A O 1
ATOM 644 N N . PRO A 1 94 ? 0.354 13.440 6.550 1.00 88.81 94 PRO A N 1
ATOM 645 C CA . PRO A 1 94 ? 1.342 13.464 7.635 1.00 88.81 94 PRO A CA 1
ATOM 646 C C . PRO A 1 94 ? 1.373 14.766 8.446 1.00 88.81 94 PRO A C 1
ATOM 648 O O . PRO A 1 94 ? 1.739 14.764 9.618 1.00 88.81 94 PRO A O 1
ATOM 651 N N . GLN A 1 95 ? 1.030 15.894 7.816 1.00 88.69 95 GLN A N 1
ATOM 652 C CA . GLN A 1 95 ? 1.051 17.218 8.443 1.00 88.69 95 GLN A CA 1
ATOM 653 C C . GLN A 1 95 ? -0.193 17.495 9.300 1.00 88.69 95 GLN A C 1
ATOM 655 O O . GLN A 1 95 ? -0.152 18.401 10.131 1.00 88.69 95 GLN A O 1
ATOM 660 N N . ASP A 1 96 ? -1.273 16.741 9.086 1.00 89.88 96 ASP A N 1
ATOM 661 C CA . ASP A 1 96 ? -2.550 16.865 9.792 1.00 89.88 96 ASP A CA 1
ATOM 662 C C . ASP A 1 96 ? -3.227 15.481 9.902 1.00 89.88 96 ASP A C 1
ATOM 664 O O . ASP A 1 96 ? -4.137 15.155 9.132 1.00 89.88 96 ASP A O 1
ATOM 668 N N . PRO A 1 97 ? -2.754 14.611 10.817 1.00 91.75 97 PRO A N 1
ATOM 669 C CA . PRO A 1 97 ? -3.234 13.237 10.937 1.00 91.75 97 PRO A CA 1
ATOM 670 C C . PRO A 1 97 ? -4.574 13.117 11.682 1.00 91.75 97 PRO A C 1
ATOM 672 O O . PRO A 1 97 ? -4.956 12.009 12.059 1.00 91.75 97 PRO A O 1
ATOM 675 N N . VAL A 1 98 ? -5.305 14.219 11.893 1.00 90.06 98 VAL A N 1
ATOM 676 C CA . VAL A 1 98 ? -6.567 14.246 12.658 1.00 90.06 98 VAL A CA 1
ATOM 677 C C . VAL A 1 98 ? -7.596 13.266 12.089 1.00 90.06 98 VAL A C 1
ATOM 679 O O . VAL A 1 98 ? -8.308 12.594 12.837 1.00 90.06 98 VAL A O 1
ATOM 682 N N . GLU A 1 99 ? -7.657 13.117 10.764 1.00 89.44 99 GLU A N 1
ATOM 683 C CA . GLU A 1 99 ? -8.572 12.165 10.115 1.00 89.44 99 GLU A CA 1
ATOM 684 C C . GLU A 1 99 ? -8.208 10.691 10.368 1.00 89.44 99 GLU A C 1
ATOM 686 O O . GLU A 1 99 ? -9.037 9.800 10.167 1.00 89.44 99 GLU A O 1
ATOM 691 N N . CYS A 1 100 ? -6.993 10.439 10.858 1.00 96.19 100 CYS A N 1
ATOM 692 C CA . CYS A 1 100 ? -6.474 9.128 11.224 1.00 96.19 100 CYS A CA 1
ATOM 693 C C . CYS A 1 100 ? -6.151 9.023 12.724 1.00 96.19 100 CYS A C 1
ATOM 695 O O . CYS A 1 100 ? -5.165 8.394 13.099 1.00 96.19 100 CYS A O 1
ATOM 697 N N . ASP A 1 101 ? -6.988 9.639 13.567 1.00 96.31 101 ASP A N 1
ATOM 698 C CA . ASP A 1 101 ? -6.930 9.557 15.039 1.00 96.31 101 ASP A CA 1
ATOM 699 C C . ASP A 1 101 ? -5.601 10.050 15.636 1.00 96.31 101 ASP A C 1
ATOM 701 O O . ASP A 1 101 ? -5.072 9.474 16.584 1.00 96.31 101 ASP A O 1
ATOM 705 N N . ASP A 1 102 ? -5.037 11.108 15.040 1.00 95.38 102 ASP A N 1
ATOM 706 C CA . ASP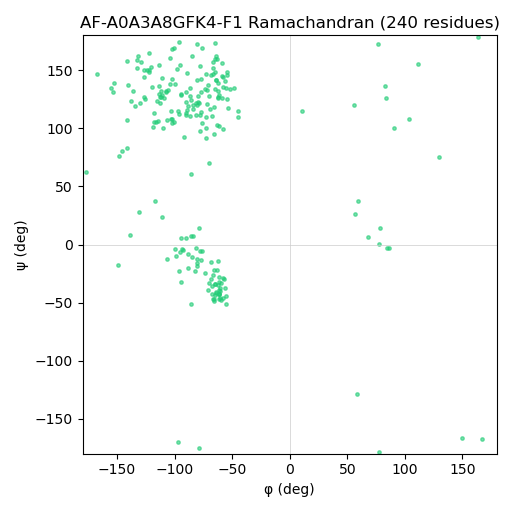 A 1 102 ? -3.767 11.721 15.446 1.00 95.38 102 ASP A CA 1
ATOM 707 C C . ASP A 1 102 ? -2.574 10.738 15.457 1.00 95.38 102 ASP A C 1
ATOM 709 O O . ASP A 1 102 ? -1.593 10.934 16.178 1.00 95.38 102 ASP A O 1
ATOM 713 N N . ILE A 1 103 ? -2.631 9.672 14.648 1.00 94.75 103 ILE A N 1
ATOM 714 C CA . ILE A 1 103 ? -1.519 8.724 14.502 1.00 94.75 103 ILE A CA 1
ATOM 715 C C . ILE A 1 103 ? -0.456 9.327 13.581 1.00 94.75 103 ILE A C 1
ATOM 717 O O . ILE A 1 103 ? -0.720 9.648 12.420 1.00 94.75 103 ILE A O 1
ATOM 721 N N . PHE A 1 104 ? 0.768 9.456 14.085 1.00 94.12 104 PHE A N 1
ATOM 722 C CA . PHE A 1 104 ? 1.880 10.081 13.372 1.00 94.12 104 PHE A CA 1
ATOM 723 C C . PHE A 1 104 ? 2.619 9.101 12.435 1.00 94.12 104 PHE A C 1
ATOM 725 O O . PHE A 1 104 ? 2.477 7.881 12.576 1.00 94.12 104 PHE A O 1
ATOM 732 N N . PRO A 1 105 ? 3.410 9.604 11.464 1.00 93.06 105 PRO A N 1
ATOM 733 C CA . PRO A 1 105 ? 4.070 8.773 10.453 1.00 93.06 105 PRO A CA 1
ATOM 734 C C . PRO A 1 105 ? 4.993 7.684 11.012 1.00 93.06 105 PRO A C 1
ATOM 736 O O . PRO A 1 105 ? 5.132 6.637 10.390 1.00 93.06 105 PRO A O 1
ATOM 739 N N . GLU A 1 106 ? 5.601 7.885 12.182 1.00 93.06 106 GLU A N 1
ATOM 740 C CA . GLU A 1 106 ? 6.452 6.882 12.839 1.00 93.06 106 GLU A CA 1
ATOM 741 C C . GLU A 1 106 ? 5.712 5.598 13.249 1.00 93.06 106 GLU A C 1
ATOM 743 O O . GLU A 1 106 ? 6.340 4.550 13.412 1.00 93.06 106 GLU A O 1
ATOM 748 N N . ASP A 1 107 ? 4.388 5.663 13.402 1.00 95.19 107 ASP A N 1
ATOM 749 C CA . ASP A 1 107 ? 3.545 4.514 13.738 1.00 95.19 107 ASP A CA 1
ATOM 750 C C . ASP A 1 107 ? 2.924 3.855 12.493 1.00 95.19 107 ASP A C 1
ATOM 752 O O . ASP A 1 107 ? 2.315 2.773 12.593 1.00 95.19 107 ASP A O 1
ATOM 756 N N . ALA A 1 108 ? 3.113 4.472 11.318 1.00 96.31 108 ALA A N 1
ATOM 757 C CA . ALA A 1 108 ? 2.629 3.971 10.043 1.00 96.31 108 ALA A CA 1
ATOM 758 C C . ALA A 1 108 ? 3.184 2.574 9.733 1.00 96.31 108 ALA A C 1
ATOM 760 O O . ALA A 1 108 ? 4.215 2.121 10.239 1.00 96.31 108 ALA A O 1
ATOM 761 N N . LYS A 1 109 ? 2.450 1.845 8.898 1.00 97.38 109 LYS A N 1
ATOM 762 C CA . LYS A 1 109 ? 2.876 0.560 8.346 1.00 97.38 109 LYS A CA 1
ATOM 763 C C . LYS A 1 109 ? 3.299 0.726 6.896 1.00 97.38 109 LYS A C 1
ATOM 765 O O . LYS A 1 109 ? 2.878 1.660 6.225 1.00 97.38 109 LYS A O 1
ATOM 770 N N . GLY A 1 110 ? 4.068 -0.239 6.400 1.00 96.75 110 GLY A N 1
ATOM 771 C CA . GLY A 1 110 ? 4.674 -0.145 5.074 1.00 96.75 110 GLY A CA 1
ATOM 772 C C . GLY A 1 110 ? 5.899 0.769 5.076 1.00 96.75 110 GLY A C 1
ATOM 773 O O . GLY A 1 110 ? 6.317 1.253 6.122 1.00 96.75 110 GLY A O 1
ATOM 774 N N . SER A 1 111 ? 6.494 0.936 3.900 1.00 96.31 111 SER A N 1
ATOM 775 C CA . SER A 1 111 ? 7.782 1.618 3.716 1.00 96.31 111 SER A CA 1
ATOM 776 C C . SER A 1 111 ? 7.806 2.534 2.490 1.00 96.31 111 SER A C 1
ATOM 778 O O . SER A 1 111 ? 8.870 2.996 2.089 1.00 96.31 111 SER A O 1
ATOM 780 N N . GLY A 1 112 ? 6.654 2.736 1.844 1.00 96.12 112 GLY A N 1
ATOM 781 C CA . GLY A 1 112 ? 6.522 3.758 0.807 1.00 96.12 112 GLY A CA 1
ATOM 782 C C . GLY A 1 112 ? 6.360 5.150 1.417 1.00 96.12 112 GLY A C 1
ATOM 783 O O . GLY A 1 112 ? 6.401 5.312 2.635 1.00 96.12 112 GLY A O 1
ATOM 784 N N . ASP A 1 113 ? 6.134 6.142 0.568 1.00 92.75 113 ASP A N 1
ATOM 785 C CA . ASP A 1 113 ? 5.977 7.547 0.965 1.00 92.75 113 ASP A CA 1
ATOM 786 C C . ASP A 1 113 ? 5.043 8.357 0.044 1.00 92.75 113 ASP A C 1
ATOM 788 O O . ASP A 1 113 ? 4.530 9.391 0.462 1.00 92.75 113 ASP A O 1
ATOM 792 N N . GLU A 1 114 ? 4.754 7.875 -1.167 1.00 90.31 114 GLU A N 1
ATOM 793 C CA . GLU A 1 114 ? 3.973 8.619 -2.174 1.00 90.31 114 GLU A CA 1
ATOM 794 C C . GLU A 1 114 ? 2.471 8.266 -2.208 1.00 90.31 114 GLU A C 1
ATOM 796 O O . GLU A 1 114 ? 1.632 9.050 -2.677 1.00 90.31 114 GLU A O 1
ATOM 801 N N . VAL A 1 115 ? 2.108 7.070 -1.722 1.00 97.56 115 VAL A N 1
ATOM 802 C CA . VAL A 1 115 ? 0.708 6.673 -1.525 1.00 97.56 115 VAL A CA 1
ATOM 803 C C . VAL A 1 115 ? 0.442 6.371 -0.061 1.00 97.56 115 VAL A C 1
ATOM 805 O O . VAL A 1 115 ? 0.768 5.296 0.440 1.00 97.56 115 VAL A O 1
ATOM 808 N N . THR A 1 116 ? -0.166 7.333 0.628 1.00 97.56 116 THR A N 1
ATOM 809 C CA . THR A 1 116 ? -0.404 7.293 2.071 1.00 97.56 116 THR A CA 1
ATOM 810 C C . THR A 1 116 ? -1.896 7.186 2.356 1.00 97.56 116 THR A C 1
ATOM 812 O O . THR A 1 116 ? -2.692 8.034 1.956 1.00 97.56 116 THR A O 1
ATOM 815 N N . LEU A 1 117 ? -2.298 6.130 3.060 1.00 98.25 117 LEU A N 1
ATOM 816 C CA . LEU A 1 117 ? -3.701 5.811 3.336 1.00 98.25 117 LEU A CA 1
ATOM 817 C C . LEU A 1 117 ? -3.959 5.728 4.836 1.00 98.25 117 LEU A C 1
ATOM 819 O O . LEU A 1 117 ? -3.088 5.291 5.584 1.00 98.25 117 LEU A O 1
ATOM 823 N N . CYS A 1 118 ? -5.175 6.054 5.268 1.00 98.44 118 CYS A N 1
ATOM 824 C CA . CYS A 1 118 ? -5.660 5.710 6.599 1.00 98.44 118 CYS A CA 1
ATOM 825 C C . CYS A 1 118 ? -6.606 4.509 6.506 1.00 98.44 118 CYS A C 1
ATOM 827 O O . CYS A 1 118 ? -7.731 4.610 6.011 1.00 98.44 118 CYS A O 1
ATOM 829 N N . LEU A 1 119 ? -6.157 3.345 6.976 1.00 98.62 119 LEU A N 1
ATOM 830 C CA . LEU A 1 119 ? -7.006 2.163 7.061 1.00 98.62 119 LEU A CA 1
ATOM 831 C C . LEU A 1 119 ? -7.779 2.177 8.375 1.00 98.62 119 LEU A C 1
ATOM 833 O O . LEU A 1 119 ? -7.179 2.216 9.446 1.00 98.62 119 LEU A O 1
ATOM 837 N N . ILE A 1 120 ? -9.104 2.094 8.296 1.00 98.50 120 ILE A N 1
ATOM 838 C CA . ILE A 1 120 ? -9.968 2.131 9.475 1.00 98.50 120 ILE A CA 1
ATOM 839 C C . ILE A 1 120 ? -10.697 0.802 9.584 1.00 98.50 120 ILE A C 1
ATOM 841 O O . ILE A 1 120 ? -11.611 0.491 8.816 1.00 98.50 120 ILE A O 1
ATOM 845 N N . PHE A 1 121 ? -10.254 -0.014 10.531 1.00 98.56 121 PHE A N 1
ATOM 846 C CA . PHE A 1 121 ? -10.787 -1.343 10.761 1.00 98.56 121 PHE A CA 1
ATOM 847 C C . PHE A 1 121 ? -11.804 -1.358 11.893 1.00 98.56 121 PHE A C 1
ATOM 849 O O . PHE A 1 121 ? -11.694 -0.622 12.870 1.00 98.56 121 PHE A O 1
ATOM 856 N N . ARG A 1 122 ? -12.742 -2.297 11.804 1.00 98.38 122 ARG A N 1
ATOM 857 C CA . ARG A 1 122 ? -13.604 -2.697 12.915 1.00 98.38 122 ARG A CA 1
ATOM 858 C C . ARG A 1 122 ? -13.512 -4.199 13.114 1.00 98.38 122 ARG A C 1
ATOM 860 O O . ARG A 1 122 ? -13.758 -4.965 12.182 1.00 98.38 122 ARG A O 1
ATOM 867 N N . ASN A 1 123 ? -13.184 -4.610 14.334 1.00 98.31 123 ASN A N 1
ATOM 868 C CA . ASN A 1 123 ? -13.161 -6.006 14.750 1.00 98.31 123 ASN A CA 1
ATOM 869 C C . ASN A 1 123 ? -14.412 -6.293 15.586 1.00 98.31 123 ASN A C 1
ATOM 871 O O . ASN A 1 123 ? -14.533 -5.853 16.729 1.00 98.31 123 ASN A O 1
ATOM 875 N N . THR A 1 124 ? -15.342 -7.049 15.006 1.00 97.19 124 THR A N 1
ATOM 876 C CA . THR A 1 124 ? -16.640 -7.367 15.618 1.00 97.19 124 THR A CA 1
ATOM 877 C C . THR A 1 124 ? -16.589 -8.576 16.552 1.00 97.19 124 THR A C 1
ATOM 879 O O . THR A 1 124 ? -17.634 -9.084 16.960 1.00 97.19 124 THR A O 1
ATOM 882 N N . THR A 1 125 ? -15.400 -9.108 16.832 1.00 97.06 125 THR A N 1
ATOM 883 C CA . THR A 1 125 ? -15.211 -10.250 17.731 1.00 97.06 125 THR A CA 1
ATOM 884 C C . THR A 1 125 ? -14.849 -9.783 19.144 1.00 97.06 125 THR A C 1
ATOM 886 O O . THR A 1 125 ? -14.673 -8.597 19.400 1.00 97.06 125 THR A O 1
ATOM 889 N N . GLY A 1 126 ? -14.764 -10.720 20.092 1.00 97.50 126 GLY A N 1
ATOM 890 C CA . GLY A 1 126 ? -14.362 -10.434 21.475 1.00 97.50 126 GLY A CA 1
ATOM 891 C C . GLY A 1 126 ? -12.856 -10.537 21.741 1.00 97.50 126 GLY A C 1
ATOM 892 O O . GLY A 1 126 ? -12.459 -10.474 22.901 1.00 97.50 126 GLY A O 1
ATOM 893 N N . ALA A 1 127 ? -12.028 -10.756 20.714 1.00 97.94 127 ALA A N 1
ATOM 894 C CA . ALA A 1 127 ? -10.584 -10.954 20.844 1.00 97.94 127 ALA A CA 1
ATOM 895 C C . ALA A 1 127 ? -9.824 -10.258 19.699 1.00 97.94 127 ALA A C 1
ATOM 897 O O . ALA A 1 127 ? -10.420 -10.006 18.651 1.00 97.94 127 ALA A O 1
ATOM 898 N N . PRO A 1 128 ? -8.526 -9.943 19.858 1.00 98.38 128 PRO A N 1
ATOM 899 C CA . PRO A 1 128 ? -7.732 -9.384 18.769 1.00 98.38 128 PRO A CA 1
ATOM 900 C C . PRO A 1 128 ? -7.691 -10.301 17.538 1.00 98.38 128 PRO A C 1
ATOM 902 O O . PRO A 1 128 ? -7.644 -11.527 17.667 1.00 98.38 128 PRO A O 1
ATOM 905 N N . ILE A 1 129 ? -7.689 -9.704 16.345 1.00 98.62 129 ILE A N 1
ATOM 906 C CA . ILE A 1 129 ? -7.510 -10.402 15.066 1.00 98.62 129 ILE A CA 1
ATOM 907 C C . ILE A 1 129 ? -6.173 -9.975 14.469 1.00 98.62 129 ILE A C 1
ATOM 909 O O . ILE A 1 129 ? -5.934 -8.788 14.261 1.00 98.62 129 ILE A O 1
ATOM 913 N N . THR A 1 130 ? -5.324 -10.939 14.126 1.00 98.62 130 THR A N 1
ATOM 914 C CA . THR A 1 130 ? -4.123 -10.678 13.327 1.00 98.62 130 THR A CA 1
ATOM 915 C C . THR A 1 130 ? -4.495 -10.607 11.847 1.00 98.62 130 THR A C 1
ATOM 917 O O . THR A 1 130 ? -4.869 -11.609 11.237 1.00 98.62 130 THR A O 1
ATOM 920 N N . LEU A 1 131 ? -4.391 -9.416 11.267 1.00 98.62 131 LEU A N 1
ATOM 921 C CA . LEU A 1 131 ? -4.492 -9.167 9.836 1.00 98.62 131 LEU A CA 1
ATOM 922 C C . LEU A 1 131 ? -3.100 -9.258 9.207 1.00 98.62 131 LEU A C 1
ATOM 924 O O . LEU A 1 131 ? -2.161 -8.615 9.670 1.00 98.62 131 LEU A O 1
ATOM 928 N N . THR A 1 132 ? -2.983 -10.006 8.114 1.00 98.62 132 THR A N 1
ATOM 929 C CA . THR A 1 132 ? -1.769 -10.059 7.295 1.00 98.62 132 THR A CA 1
ATOM 930 C C . THR A 1 132 ? -2.087 -9.548 5.898 1.00 98.62 132 THR A C 1
ATOM 932 O O . THR A 1 132 ? -2.843 -10.180 5.160 1.00 98.62 132 THR A O 1
ATOM 935 N N . LEU A 1 133 ? -1.506 -8.406 5.540 1.00 98.69 133 LEU A N 1
ATOM 936 C CA . LEU A 1 133 ? -1.547 -7.846 4.196 1.00 98.69 133 LEU A CA 1
ATOM 937 C C . LEU A 1 133 ? -0.368 -8.422 3.397 1.00 98.69 133 LEU A C 1
ATOM 939 O O . LEU A 1 133 ? 0.779 -8.248 3.818 1.00 98.69 133 LEU A O 1
ATOM 943 N N . PRO A 1 134 ? -0.610 -9.145 2.291 1.00 98.50 134 PRO A N 1
ATOM 944 C CA . PRO A 1 134 ? 0.460 -9.774 1.527 1.00 98.50 134 PRO A CA 1
ATOM 945 C C . PRO A 1 134 ? 1.203 -8.760 0.642 1.00 98.50 134 PRO A C 1
ATOM 947 O O . PRO A 1 134 ? 0.594 -7.788 0.182 1.00 98.50 134 PRO A O 1
ATOM 950 N N . PRO A 1 135 ? 2.484 -9.010 0.314 1.00 98.38 135 PRO A N 1
ATOM 951 C CA . PRO A 1 135 ? 3.154 -8.268 -0.744 1.00 98.38 135 PRO A CA 1
ATOM 952 C C . PRO A 1 135 ? 2.397 -8.454 -2.066 1.00 98.38 135 PRO A C 1
ATOM 954 O O . PRO A 1 135 ? 1.823 -9.511 -2.338 1.00 98.38 135 PRO A O 1
ATOM 957 N N . GLY A 1 136 ? 2.372 -7.402 -2.871 1.00 98.38 136 GLY A N 1
ATOM 958 C CA . GLY A 1 136 ? 1.578 -7.300 -4.087 1.00 98.38 136 GLY A CA 1
ATOM 959 C C . GLY A 1 136 ? 0.138 -6.857 -3.874 1.00 98.38 136 GLY A C 1
ATOM 960 O O . GLY A 1 136 ? -0.579 -6.695 -4.857 1.00 98.38 136 GLY A O 1
ATOM 961 N N . LEU A 1 137 ? -0.327 -6.650 -2.638 1.00 98.75 137 LEU A N 1
ATOM 962 C CA . LEU A 1 137 ? -1.645 -6.060 -2.418 1.00 98.75 137 LEU A CA 1
ATOM 963 C C . LEU A 1 137 ? -1.688 -4.639 -2.995 1.00 98.75 137 LEU A C 1
ATOM 965 O O . LEU A 1 137 ? -0.835 -3.812 -2.667 1.00 98.75 137 LEU A O 1
ATOM 969 N N . ILE A 1 138 ? -2.686 -4.375 -3.840 1.00 98.50 138 ILE A N 1
ATOM 970 C CA . ILE A 1 138 ? -2.930 -3.054 -4.413 1.00 98.50 138 ILE A CA 1
ATOM 971 C C . ILE A 1 138 ? -4.116 -2.384 -3.731 1.00 98.50 138 ILE A C 1
ATOM 973 O O . ILE A 1 138 ? -5.161 -2.998 -3.519 1.00 98.50 138 ILE A O 1
ATOM 977 N N . PHE A 1 139 ? -3.963 -1.096 -3.457 1.00 98.69 139 PHE A N 1
ATOM 978 C CA . PHE A 1 139 ? -5.036 -0.181 -3.104 1.00 98.69 139 PHE A CA 1
ATOM 979 C C . PHE A 1 139 ? -5.336 0.676 -4.328 1.00 98.69 139 PHE A C 1
ATOM 981 O O . PHE A 1 139 ? -4.474 1.404 -4.821 1.00 98.69 139 PHE A O 1
ATOM 988 N N . VAL A 1 140 ? -6.540 0.516 -4.868 1.00 98.56 140 VAL A N 1
ATOM 989 C CA . VAL A 1 140 ? -6.923 1.103 -6.153 1.00 98.56 140 VAL A CA 1
ATOM 990 C C . VAL A 1 140 ? -7.512 2.475 -5.897 1.00 98.56 140 VAL A C 1
ATOM 992 O O . VAL A 1 140 ? -8.491 2.578 -5.156 1.00 98.56 140 VAL A O 1
ATOM 995 N N . SER A 1 141 ? -6.941 3.510 -6.505 1.00 98.38 141 SER A N 1
ATOM 996 C CA . SER A 1 141 ? -7.543 4.839 -6.468 1.00 98.38 141 SER A CA 1
ATOM 997 C C . SER A 1 141 ? -8.890 4.817 -7.189 1.00 98.38 141 SER A C 1
ATOM 999 O O . SER A 1 141 ? -9.050 4.177 -8.232 1.00 98.38 141 SER A O 1
ATOM 1001 N N . THR A 1 142 ? -9.876 5.536 -6.656 1.00 97.94 142 THR A N 1
ATOM 1002 C CA . THR A 1 142 ? -11.154 5.755 -7.350 1.00 97.94 142 THR A CA 1
ATOM 1003 C C . THR A 1 142 ? -11.057 6.817 -8.451 1.00 97.94 142 THR A C 1
ATOM 1005 O O . THR A 1 142 ? -12.033 7.029 -9.168 1.00 97.94 142 THR A O 1
ATOM 1008 N N . ASN A 1 143 ? -9.901 7.477 -8.576 1.00 96.69 143 ASN A N 1
ATOM 1009 C CA . ASN A 1 143 ? -9.566 8.456 -9.605 1.00 96.69 143 ASN A CA 1
ATOM 1010 C C . ASN A 1 143 ? -8.413 7.914 -10.472 1.00 96.69 143 ASN A C 1
ATOM 1012 O O . ASN A 1 143 ? -7.347 7.579 -9.954 1.00 96.69 143 ASN A O 1
ATOM 1016 N N . ASP A 1 144 ? -8.613 7.816 -11.787 1.00 95.19 144 ASP A N 1
ATOM 1017 C CA . ASP A 1 144 ? -7.630 7.268 -12.728 1.00 95.19 144 ASP A CA 1
ATOM 1018 C C . ASP A 1 144 ? -6.472 8.221 -13.050 1.00 95.19 144 ASP A C 1
ATOM 1020 O O . ASP A 1 144 ? -5.517 7.801 -13.706 1.00 95.19 144 ASP A O 1
ATOM 1024 N N . ASP A 1 145 ? -6.527 9.455 -12.552 1.00 96.25 145 ASP A N 1
ATOM 1025 C CA . ASP A 1 145 ? -5.424 10.418 -12.597 1.00 96.25 145 ASP A CA 1
ATOM 1026 C C . ASP A 1 145 ? -4.545 10.364 -11.331 1.00 96.25 145 ASP A C 1
ATOM 1028 O O . ASP A 1 145 ? -3.500 11.010 -11.271 1.00 96.25 145 ASP A O 1
ATOM 1032 N N . VAL A 1 146 ? -4.928 9.549 -10.339 1.00 97.56 146 VAL A N 1
ATOM 1033 C CA . VAL A 1 146 ? -4.193 9.351 -9.081 1.00 97.56 146 VAL A CA 1
ATOM 1034 C C . VAL A 1 146 ? -3.599 7.942 -9.017 1.00 97.56 146 VAL A C 1
ATOM 1036 O O . VAL A 1 146 ? -4.176 6.959 -9.502 1.00 97.56 146 VAL A O 1
ATOM 1039 N N . GLN A 1 147 ? -2.405 7.851 -8.438 1.00 97.56 147 GLN A N 1
ATOM 1040 C CA . GLN A 1 147 ? -1.632 6.625 -8.259 1.00 97.56 147 GLN A CA 1
ATOM 1041 C C . GLN A 1 147 ? -2.422 5.540 -7.522 1.00 97.56 147 GLN A C 1
ATOM 1043 O O . GLN A 1 147 ? -3.020 5.794 -6.478 1.00 97.56 147 GLN A O 1
ATOM 1048 N N . ASN A 1 148 ? -2.365 4.302 -8.015 1.00 98.56 148 ASN A N 1
ATOM 1049 C CA . ASN A 1 148 ? -2.650 3.144 -7.171 1.00 98.56 148 ASN A CA 1
ATOM 1050 C C . ASN A 1 148 ? -1.478 2.927 -6.198 1.00 98.56 148 ASN A C 1
ATOM 1052 O O . ASN A 1 148 ? -0.319 3.137 -6.560 1.00 98.56 148 ASN A O 1
ATOM 1056 N N . GLY A 1 149 ? -1.773 2.449 -4.990 1.00 98.44 149 GLY A N 1
ATOM 1057 C CA . GLY A 1 149 ? -0.759 2.095 -3.998 1.00 98.44 149 GLY A CA 1
ATOM 1058 C C . GLY A 1 149 ? -0.413 0.612 -4.049 1.00 98.44 149 GLY A C 1
ATOM 1059 O O . GLY A 1 149 ? -1.309 -0.228 -3.976 1.00 98.44 149 GLY A O 1
ATOM 1060 N N . LEU A 1 150 ? 0.873 0.278 -4.140 1.00 98.62 150 LEU A N 1
ATOM 1061 C CA . LEU A 1 150 ? 1.386 -1.091 -4.114 1.00 98.62 150 LEU A CA 1
ATOM 1062 C C . LEU A 1 150 ? 2.127 -1.378 -2.806 1.00 98.62 150 LEU A C 1
ATOM 1064 O O . LEU A 1 150 ? 3.096 -0.701 -2.458 1.00 98.62 150 LEU A O 1
ATOM 1068 N N . LEU A 1 151 ? 1.723 -2.446 -2.121 1.00 98.50 151 LEU A N 1
ATOM 1069 C CA . LEU A 1 151 ? 2.452 -2.976 -0.975 1.00 98.50 151 LEU A CA 1
ATOM 1070 C C . LEU A 1 151 ? 3.535 -3.958 -1.447 1.00 98.50 151 LEU A C 1
ATOM 1072 O O . LEU A 1 151 ? 3.233 -4.901 -2.173 1.00 98.50 151 LEU A O 1
ATOM 1076 N N . VAL A 1 152 ? 4.792 -3.781 -1.033 1.00 97.94 152 VAL A N 1
ATOM 1077 C CA . VAL A 1 152 ? 5.929 -4.615 -1.502 1.00 97.94 152 VAL A CA 1
ATOM 1078 C C . VAL A 1 152 ? 6.444 -5.620 -0.469 1.00 97.94 152 VAL A C 1
ATOM 1080 O O . VAL A 1 152 ? 7.188 -6.535 -0.819 1.00 97.94 152 VAL A O 1
ATOM 1083 N N . GLN A 1 153 ? 6.030 -5.487 0.791 1.00 97.44 153 GLN A N 1
ATOM 1084 C CA . GLN A 1 153 ? 6.361 -6.399 1.886 1.00 97.44 153 GLN A CA 1
ATOM 1085 C C . GLN A 1 153 ? 5.098 -6.831 2.628 1.00 97.44 153 GLN A C 1
ATOM 1087 O O . GLN A 1 153 ? 4.088 -6.135 2.633 1.00 97.44 153 GLN A O 1
ATOM 1092 N N . THR A 1 154 ? 5.169 -7.973 3.306 1.00 98.31 154 THR A N 1
ATOM 1093 C CA . THR A 1 154 ? 4.114 -8.376 4.236 1.00 98.31 154 THR A CA 1
ATOM 1094 C C . THR A 1 154 ? 3.986 -7.359 5.368 1.00 98.31 154 THR A C 1
ATOM 1096 O O . THR A 1 154 ? 4.961 -7.089 6.065 1.00 98.31 154 THR A O 1
ATOM 1099 N N . VAL A 1 155 ? 2.769 -6.878 5.612 1.00 98.19 155 VAL A N 1
ATOM 1100 C CA . VAL A 1 155 ? 2.434 -6.066 6.789 1.00 98.19 155 VAL A CA 1
ATOM 1101 C C . VAL A 1 155 ? 1.506 -6.869 7.692 1.00 98.19 155 VAL A C 1
ATOM 1103 O O . VAL A 1 155 ? 0.470 -7.363 7.251 1.00 98.19 155 VAL A O 1
ATOM 1106 N N . THR A 1 156 ? 1.871 -6.991 8.968 1.00 98.25 156 THR A N 1
ATOM 1107 C CA . THR A 1 156 ? 1.050 -7.654 9.987 1.00 98.25 156 THR A CA 1
ATOM 1108 C C . THR A 1 156 ? 0.527 -6.621 10.974 1.00 98.25 156 THR A C 1
ATOM 1110 O O . THR A 1 156 ? 1.298 -5.836 11.521 1.00 98.25 156 THR A O 1
ATOM 1113 N N . ILE A 1 157 ? -0.784 -6.630 11.202 1.00 98.38 157 ILE A N 1
ATOM 1114 C CA . ILE A 1 157 ? -1.496 -5.694 12.074 1.00 98.38 157 ILE A CA 1
ATOM 1115 C C . ILE A 1 157 ? -2.315 -6.516 13.067 1.00 98.38 157 ILE A C 1
ATOM 1117 O O . ILE A 1 157 ? -3.096 -7.377 12.668 1.00 98.38 157 ILE A O 1
ATOM 1121 N N . GLU A 1 158 ? -2.162 -6.251 14.360 1.00 98.38 158 GLU A N 1
ATOM 1122 C CA . GLU A 1 158 ? -3.072 -6.779 15.374 1.00 98.38 158 GLU A CA 1
ATOM 1123 C C . GLU A 1 158 ? -4.211 -5.780 15.584 1.00 98.38 158 GLU A C 1
ATOM 1125 O O . GLU A 1 158 ? -3.985 -4.670 16.057 1.00 98.38 158 GLU A O 1
ATOM 1130 N N . VAL A 1 159 ? -5.432 -6.162 15.204 1.00 98.50 159 VAL A N 1
ATOM 1131 C CA . VAL A 1 159 ? -6.615 -5.309 15.342 1.00 98.50 159 VAL A CA 1
ATOM 1132 C C . VAL A 1 159 ? -7.353 -5.678 16.634 1.00 98.50 159 VAL A C 1
ATOM 1134 O O . VAL A 1 159 ? -7.924 -6.776 16.709 1.00 98.50 159 VAL A O 1
ATOM 1137 N N . PRO A 1 160 ? -7.383 -4.798 17.653 1.00 98.31 160 PRO A N 1
ATOM 1138 C CA . PRO A 1 160 ? -8.090 -5.062 18.902 1.00 98.31 160 PRO A CA 1
ATOM 1139 C C . PRO A 1 160 ? -9.611 -5.131 18.678 1.00 98.31 160 PRO A C 1
ATOM 1141 O O . PRO A 1 160 ? -10.108 -4.579 17.695 1.00 98.31 160 PRO A O 1
ATOM 1144 N N . PRO A 1 161 ? -10.375 -5.798 19.563 1.00 98.06 161 PRO A N 1
ATOM 1145 C CA . PRO A 1 161 ? -11.834 -5.755 19.514 1.00 98.06 161 PRO A CA 1
ATOM 1146 C C . PRO A 1 161 ? -12.334 -4.328 19.782 1.00 98.06 161 PRO A C 1
ATOM 1148 O O . PRO A 1 161 ? -11.796 -3.641 20.651 1.00 98.06 161 PRO A O 1
ATOM 1151 N N . GLY A 1 162 ? -13.376 -3.885 19.076 1.00 94.12 162 GLY A N 1
ATOM 1152 C CA . GLY A 1 162 ? -13.930 -2.543 19.278 1.00 94.12 162 GLY A CA 1
ATOM 1153 C C . GLY A 1 162 ? -14.554 -1.933 18.030 1.00 94.12 162 GLY A C 1
ATOM 1154 O O . GLY A 1 162 ? -14.818 -2.623 17.046 1.00 94.12 162 GLY A O 1
ATOM 1155 N N . ASP A 1 163 ? -14.814 -0.626 18.093 1.00 91.56 163 ASP A N 1
ATOM 1156 C CA . ASP A 1 163 ? -15.572 0.079 17.059 1.00 91.56 163 ASP A CA 1
ATOM 1157 C C . ASP A 1 163 ? -14.725 0.565 15.879 1.00 91.56 163 ASP A C 1
ATOM 1159 O O . ASP A 1 163 ? -15.093 0.271 14.745 1.00 91.56 163 ASP A O 1
ATOM 1163 N N . ARG A 1 164 ? -13.619 1.282 16.112 1.00 97.56 164 ARG A N 1
ATOM 1164 C CA . ARG A 1 164 ? -12.715 1.767 15.053 1.00 97.56 164 ARG A CA 1
ATOM 1165 C C . ARG A 1 164 ? -11.265 1.632 15.505 1.00 97.56 164 ARG A C 1
ATOM 1167 O O . ARG A 1 164 ? -10.948 1.941 16.651 1.00 97.56 164 ARG A O 1
ATOM 1174 N N . PHE A 1 165 ? -10.407 1.167 14.608 1.00 98.19 165 PHE A N 1
ATOM 1175 C CA . PHE A 1 165 ? -8.967 1.050 14.796 1.00 98.19 165 PHE A CA 1
ATOM 1176 C C . PHE A 1 165 ? -8.261 1.582 13.550 1.00 98.19 165 PHE A C 1
ATOM 1178 O O . PHE A 1 165 ? -8.484 1.070 12.452 1.00 98.19 165 PHE A O 1
ATOM 1185 N N . PHE A 1 166 ? -7.446 2.614 13.729 1.00 98.44 166 PHE A N 1
ATOM 1186 C CA . PHE A 1 166 ? -6.841 3.391 12.653 1.00 98.44 166 PHE A CA 1
ATOM 1187 C C . PHE A 1 166 ? -5.405 2.930 12.412 1.00 98.44 166 PHE A C 1
ATOM 1189 O O . PHE A 1 166 ? -4.665 2.650 13.354 1.00 98.44 166 PHE A O 1
ATOM 1196 N N . VAL A 1 167 ? -5.018 2.819 11.144 1.00 98.38 167 VAL A N 1
ATOM 1197 C CA . VAL A 1 167 ? -3.676 2.402 10.735 1.00 98.38 167 VAL A CA 1
ATOM 1198 C C . VAL A 1 167 ? -3.250 3.214 9.514 1.00 98.38 167 VAL A C 1
ATOM 1200 O O . VAL A 1 167 ? -3.733 2.936 8.412 1.00 98.38 167 VAL A O 1
ATOM 1203 N N . PRO A 1 168 ? -2.322 4.172 9.664 1.00 98.12 168 PRO A N 1
ATOM 1204 C CA . PRO A 1 168 ? -1.646 4.760 8.521 1.00 98.12 168 PRO A CA 1
ATOM 1205 C C . PRO A 1 168 ? -0.850 3.678 7.779 1.00 98.12 168 PRO A C 1
ATOM 1207 O O . PRO A 1 168 ? -0.132 2.888 8.397 1.00 98.12 168 PRO A O 1
ATOM 1210 N N . LEU A 1 169 ? -0.992 3.613 6.459 1.00 98.19 169 LEU A N 1
ATOM 1211 C CA . LEU A 1 169 ? -0.301 2.660 5.594 1.00 98.19 169 LEU A CA 1
ATOM 1212 C C . LEU A 1 169 ? 0.342 3.406 4.429 1.00 98.19 169 LEU A C 1
ATOM 1214 O O . LEU A 1 169 ? -0.359 4.075 3.669 1.00 98.19 169 LEU A O 1
ATOM 1218 N N . PHE A 1 170 ? 1.659 3.274 4.280 1.00 97.75 170 PHE A N 1
ATOM 1219 C CA . PHE A 1 170 ? 2.423 3.919 3.220 1.00 97.75 170 PHE A CA 1
ATOM 1220 C C . PHE A 1 170 ? 2.872 2.903 2.169 1.00 97.75 170 PHE A C 1
ATOM 1222 O O . PHE A 1 170 ? 3.395 1.823 2.470 1.00 97.75 170 PHE A O 1
ATOM 1229 N N . LEU A 1 171 ? 2.632 3.255 0.914 1.00 98.25 171 LEU A N 1
ATOM 1230 C CA . LEU A 1 171 ? 2.688 2.379 -0.246 1.00 98.25 171 LEU A CA 1
ATOM 1231 C C . LEU A 1 171 ? 3.494 3.038 -1.366 1.00 98.25 171 LEU A C 1
ATOM 1233 O O . LEU A 1 171 ? 3.689 4.252 -1.388 1.00 98.25 171 LEU A O 1
ATOM 1237 N N . TYR A 1 172 ? 3.932 2.215 -2.312 1.00 98.31 172 TYR A N 1
ATOM 1238 C CA . TYR A 1 172 ? 4.673 2.662 -3.487 1.00 98.31 172 TYR A CA 1
ATOM 1239 C C . TYR A 1 172 ? 3.724 3.009 -4.633 1.00 98.31 172 TYR A C 1
ATOM 1241 O O . TYR A 1 172 ? 2.687 2.360 -4.802 1.00 98.31 172 TYR A O 1
ATOM 1249 N N . CYS A 1 173 ? 4.107 3.984 -5.455 1.00 98.25 173 CYS A N 1
ATOM 1250 C CA . CYS A 1 173 ? 3.406 4.325 -6.688 1.00 98.25 173 CYS A CA 1
ATOM 1251 C C . CYS A 1 173 ? 3.422 3.143 -7.654 1.00 98.25 173 CYS A C 1
ATOM 1253 O O . CYS A 1 173 ? 4.485 2.613 -7.994 1.00 98.25 173 CYS A O 1
ATOM 1255 N N . ALA A 1 174 ? 2.240 2.748 -8.121 1.00 97.75 174 ALA A N 1
ATOM 1256 C CA . ALA A 1 174 ? 2.087 1.652 -9.071 1.00 97.75 174 ALA A CA 1
ATOM 1257 C C . ALA A 1 174 ? 1.927 2.119 -10.531 1.00 97.75 174 ALA A C 1
ATOM 1259 O O . ALA A 1 174 ? 1.958 1.288 -11.446 1.00 97.75 174 ALA A O 1
ATOM 1260 N N . ASN A 1 175 ? 1.750 3.422 -10.761 1.00 97.56 175 ASN A N 1
ATOM 1261 C CA . ASN A 1 175 ? 1.546 4.043 -12.068 1.00 97.56 175 ASN A CA 1
ATOM 1262 C C . ASN A 1 175 ? 2.647 5.077 -12.354 1.00 97.56 175 ASN A C 1
ATOM 1264 O O . ASN A 1 175 ? 3.252 5.620 -11.439 1.00 97.56 175 ASN A O 1
ATOM 1268 N N . GLN A 1 176 ? 2.965 5.333 -13.620 1.00 90.06 176 GLN A N 1
ATOM 1269 C CA . GLN A 1 176 ? 4.057 6.263 -13.959 1.00 90.06 176 GLN A CA 1
ATOM 1270 C C . GLN A 1 176 ? 3.551 7.689 -14.224 1.00 90.06 176 GLN A C 1
ATOM 1272 O O . GLN A 1 176 ? 4.248 8.662 -13.968 1.00 90.06 176 GLN A O 1
ATOM 1277 N N . ASP A 1 177 ? 2.346 7.803 -14.760 1.00 90.19 177 ASP A N 1
ATOM 1278 C CA . ASP A 1 177 ? 1.768 8.994 -15.384 1.00 90.19 177 ASP A CA 1
ATOM 1279 C C . ASP A 1 177 ? 0.616 9.591 -14.564 1.00 90.19 177 ASP A C 1
ATOM 1281 O O . ASP A 1 177 ? -0.254 10.272 -15.101 1.00 90.19 177 ASP A O 1
ATOM 1285 N N . ARG A 1 178 ? 0.597 9.314 -13.256 1.00 94.94 178 ARG A N 1
ATOM 1286 C CA . ARG A 1 178 ? -0.461 9.738 -12.335 1.00 94.94 178 ARG A CA 1
ATOM 1287 C C . ARG A 1 178 ? 0.095 10.544 -11.173 1.00 94.94 178 ARG A C 1
ATOM 1289 O O . ARG A 1 178 ? 1.219 10.308 -10.724 1.00 94.94 178 ARG A O 1
ATOM 1296 N N . SER A 1 179 ? -0.722 11.453 -10.657 1.00 95.25 1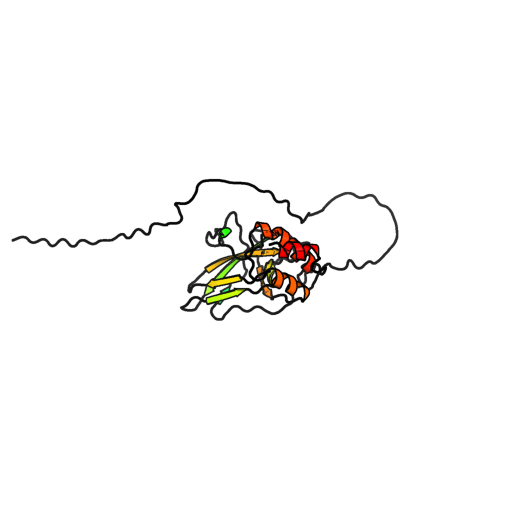79 SER A N 1
ATOM 1297 C CA . SER A 1 179 ? -0.398 12.256 -9.483 1.00 95.25 179 SER A CA 1
ATOM 1298 C C . SER A 1 179 ? -0.345 11.402 -8.220 1.00 95.25 179 SER A C 1
ATOM 1300 O O . SER A 1 179 ? -1.100 10.439 -8.068 1.00 95.25 179 SER A O 1
ATOM 1302 N N . THR A 1 180 ? 0.551 11.768 -7.308 1.00 93.19 180 THR A N 1
ATOM 1303 C CA . THR A 1 180 ? 0.646 11.182 -5.967 1.00 93.19 180 THR A CA 1
ATOM 1304 C C . THR A 1 180 ? -0.610 11.489 -5.149 1.00 93.19 180 THR A C 1
ATOM 1306 O O . THR A 1 180 ? -1.504 12.207 -5.601 1.00 93.19 180 THR A O 1
ATOM 1309 N N . THR A 1 181 ? -0.712 10.901 -3.959 1.00 92.94 181 THR A N 1
ATOM 1310 C CA . THR A 1 181 ? -1.936 10.992 -3.151 1.00 92.94 181 THR A CA 1
ATOM 1311 C C . THR A 1 181 ? -2.147 12.398 -2.593 1.00 92.94 181 THR A C 1
ATOM 1313 O O . T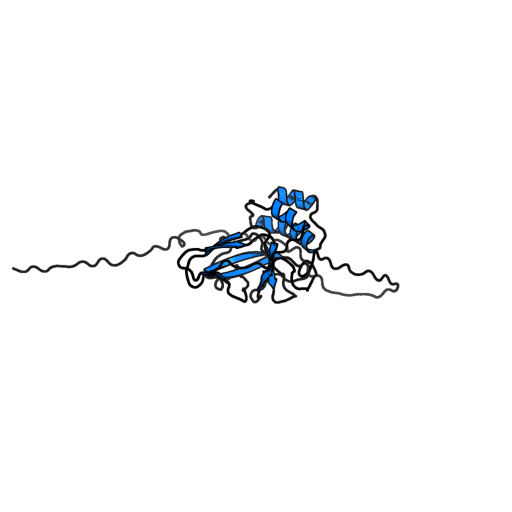HR A 1 181 ? -1.271 12.953 -1.932 1.00 92.94 181 THR A O 1
ATOM 1316 N N . GLY A 1 182 ? -3.335 12.957 -2.810 1.00 93.88 182 GLY A N 1
ATOM 1317 C CA . GLY A 1 182 ? -3.819 14.195 -2.213 1.00 93.88 182 GLY A CA 1
ATOM 1318 C C . GLY A 1 182 ? -4.774 13.977 -1.023 1.00 93.88 182 GLY A C 1
ATOM 1319 O O . GLY A 1 182 ? -5.264 12.868 -0.797 1.00 93.88 182 GLY A O 1
ATOM 1320 N N . PRO A 1 183 ? -5.100 15.040 -0.260 1.00 91.19 183 PRO A N 1
ATOM 1321 C CA . PRO A 1 183 ? -5.910 14.947 0.967 1.00 91.19 183 PRO A CA 1
ATOM 1322 C C . PRO A 1 183 ? -7.339 14.415 0.774 1.00 91.19 183 PRO A C 1
ATOM 1324 O O . PRO A 1 183 ? -7.910 13.810 1.673 1.00 91.19 183 PRO A O 1
ATOM 1327 N N . ASP A 1 184 ? -7.924 14.612 -0.407 1.00 93.94 184 ASP A N 1
ATOM 1328 C CA . ASP A 1 184 ? -9.308 14.211 -0.684 1.00 93.94 184 ASP A CA 1
ATOM 1329 C C . ASP A 1 184 ? -9.418 12.884 -1.443 1.00 93.94 184 ASP A C 1
ATOM 1331 O O . ASP A 1 184 ? -10.529 12.379 -1.641 1.00 93.94 184 ASP A O 1
ATOM 1335 N N . ASP A 1 185 ? -8.287 12.294 -1.835 1.00 97.12 185 ASP A N 1
ATOM 1336 C CA . ASP A 1 185 ? -8.276 11.079 -2.637 1.00 97.12 185 ASP A CA 1
ATOM 1337 C C . ASP A 1 185 ? -8.839 9.883 -1.873 1.00 97.12 185 ASP A C 1
ATOM 1339 O O . ASP A 1 185 ? -8.739 9.753 -0.646 1.00 97.12 185 ASP A O 1
ATOM 1343 N N . LYS A 1 186 ? -9.498 9.010 -2.636 1.00 98.19 186 LYS A N 1
ATOM 1344 C CA . LYS A 1 186 ? -10.239 7.861 -2.126 1.00 98.19 186 LYS A CA 1
ATOM 1345 C C . LYS A 1 186 ? -9.785 6.593 -2.819 1.00 98.19 186 LYS A C 1
ATOM 1347 O O . LYS A 1 186 ? -9.507 6.578 -4.018 1.00 98.19 186 LYS A O 1
ATOM 1352 N N . TYR A 1 187 ? -9.759 5.520 -2.043 1.00 98.62 187 TYR A N 1
ATOM 1353 C CA . TYR A 1 187 ? -9.232 4.234 -2.460 1.00 98.62 187 TYR A CA 1
ATOM 1354 C C . TYR A 1 187 ? -10.192 3.112 -2.104 1.00 98.62 187 TYR A C 1
ATOM 1356 O O . TYR A 1 187 ? -11.031 3.222 -1.207 1.00 98.62 187 TYR A O 1
ATOM 1364 N N . VAL A 1 188 ? -10.029 1.996 -2.802 1.00 98.44 188 VAL A N 1
ATOM 1365 C CA . VAL A 1 188 ? -10.679 0.729 -2.484 1.00 98.44 188 VAL A CA 1
ATOM 1366 C C . VAL A 1 188 ? -9.634 -0.373 -2.379 1.00 98.44 188 VAL A C 1
ATOM 1368 O O . VAL A 1 188 ? -8.594 -0.349 -3.042 1.00 98.44 188 VAL A O 1
ATOM 1371 N N . LEU A 1 189 ? -9.919 -1.364 -1.542 1.00 98.38 189 LEU A N 1
ATOM 1372 C CA . LEU A 1 189 ? -9.083 -2.550 -1.412 1.00 98.38 189 LEU A CA 1
ATOM 1373 C C . LEU A 1 189 ? -9.120 -3.355 -2.719 1.00 98.38 189 LEU A C 1
ATOM 1375 O O . LEU A 1 189 ? -10.183 -3.806 -3.150 1.00 98.38 189 LEU A O 1
ATOM 1379 N N . GLY A 1 190 ? -7.962 -3.505 -3.355 1.00 98.25 190 GLY A N 1
ATOM 1380 C CA . GLY A 1 190 ? -7.803 -4.198 -4.625 1.00 98.25 190 GLY A CA 1
ATOM 1381 C C . GLY A 1 190 ? -7.353 -5.653 -4.484 1.00 98.25 190 GLY A C 1
ATOM 1382 O O . GLY A 1 190 ? -7.343 -6.229 -3.391 1.00 98.25 190 GLY A O 1
ATOM 1383 N N . PRO A 1 191 ? -6.989 -6.286 -5.611 1.00 98.44 191 PRO A N 1
ATOM 1384 C CA . PRO A 1 191 ? -6.407 -7.616 -5.603 1.00 98.44 191 PRO A CA 1
ATOM 1385 C C . PRO A 1 191 ? -4.937 -7.587 -5.164 1.00 98.44 191 PRO A C 1
ATOM 1387 O O . PRO A 1 191 ? -4.280 -6.548 -5.111 1.00 98.44 191 PRO A O 1
ATOM 1390 N N . THR A 1 192 ? -4.396 -8.774 -4.920 1.00 98.44 192 THR A N 1
ATOM 1391 C CA . THR A 1 192 ? -2.959 -9.016 -4.842 1.00 98.44 192 THR A CA 1
ATOM 1392 C C . THR A 1 192 ? -2.429 -9.355 -6.232 1.00 98.44 192 THR A C 1
ATOM 1394 O O . THR A 1 192 ? -2.804 -10.388 -6.802 1.00 98.44 192 THR A O 1
ATOM 1397 N N . VAL A 1 193 ? -1.553 -8.509 -6.780 1.00 95.56 193 VAL A N 1
ATOM 1398 C CA . VAL A 1 193 ? -0.841 -8.800 -8.031 1.00 95.56 193 VAL A CA 1
ATOM 1399 C C . VAL A 1 193 ? 0.199 -9.893 -7.801 1.00 95.56 193 VAL A C 1
ATOM 1401 O O . VAL A 1 193 ? 0.902 -9.914 -6.794 1.00 95.56 193 VAL A O 1
ATOM 1404 N N . GLN A 1 194 ? 0.281 -10.839 -8.735 1.00 90.50 194 GLN A N 1
ATOM 1405 C CA . GLN A 1 194 ? 1.160 -12.012 -8.626 1.00 90.50 194 GLN A CA 1
ATOM 1406 C C . GLN A 1 194 ? 1.988 -12.240 -9.895 1.00 90.50 194 GLN A C 1
ATOM 1408 O O . GLN A 1 194 ? 2.364 -13.369 -10.207 1.00 90.50 194 GLN A O 1
ATOM 1413 N N . TYR A 1 195 ? 2.274 -11.173 -10.644 1.00 92.12 195 TYR A N 1
ATOM 1414 C CA . TYR A 1 195 ? 3.159 -11.256 -11.803 1.00 92.12 195 TYR A CA 1
ATOM 1415 C C . TYR A 1 195 ? 4.516 -11.833 -11.384 1.00 92.12 195 TYR A C 1
ATOM 1417 O O . TYR A 1 195 ? 5.026 -11.550 -10.294 1.00 92.12 195 TYR A O 1
ATOM 1425 N N . LYS A 1 196 ? 5.083 -12.689 -12.236 1.00 91.19 196 LYS A N 1
ATOM 1426 C CA . LYS A 1 196 ? 6.271 -13.487 -11.910 1.00 91.19 196 LYS A CA 1
ATOM 1427 C C . LYS A 1 196 ? 7.470 -12.596 -11.586 1.00 91.19 196 LYS A C 1
ATOM 1429 O O . LYS A 1 196 ? 8.249 -12.908 -10.693 1.00 91.19 196 LYS A O 1
ATOM 1434 N N . GLU A 1 197 ? 7.585 -11.488 -12.297 1.00 89.50 197 GLU A N 1
ATOM 1435 C CA . GLU A 1 197 ? 8.656 -10.504 -12.204 1.00 89.50 197 GLU A CA 1
ATOM 1436 C C . GLU A 1 197 ? 8.661 -9.813 -10.832 1.00 89.50 197 GLU A C 1
ATOM 1438 O O . GLU A 1 197 ? 9.723 -9.557 -10.270 1.00 89.50 197 GLU A O 1
ATOM 1443 N N . PHE A 1 198 ? 7.484 -9.600 -10.236 1.00 95.75 198 PHE A N 1
ATOM 1444 C CA . PHE A 1 198 ? 7.355 -9.010 -8.903 1.00 95.75 198 PHE A CA 1
ATOM 1445 C C . PHE A 1 198 ? 7.748 -9.974 -7.777 1.00 95.75 198 PHE A C 1
ATOM 1447 O O . PHE A 1 198 ? 8.159 -9.527 -6.708 1.00 95.75 198 PHE A O 1
ATOM 1454 N N . GLN A 1 199 ? 7.681 -11.292 -8.004 1.00 96.19 199 GLN A N 1
ATOM 1455 C CA . GLN A 1 199 ? 8.058 -12.275 -6.979 1.00 96.19 199 GLN A CA 1
ATOM 1456 C C . GLN A 1 199 ? 9.530 -12.142 -6.570 1.00 96.19 199 GLN A C 1
ATOM 1458 O O . GLN A 1 199 ? 9.871 -12.374 -5.411 1.00 96.19 199 GLN A O 1
ATOM 1463 N N . GLU A 1 200 ? 10.401 -11.737 -7.500 1.00 96.94 200 GLU A N 1
ATOM 1464 C CA . GLU A 1 200 ? 11.809 -11.477 -7.197 1.00 96.94 200 GLU A CA 1
ATOM 1465 C C . GLU A 1 200 ? 11.968 -10.263 -6.271 1.00 96.94 200 GLU A C 1
ATOM 1467 O O . GLU A 1 200 ? 12.657 -10.374 -5.259 1.00 96.94 200 GLU A O 1
ATOM 1472 N N . LEU A 1 201 ? 11.281 -9.146 -6.553 1.00 97.81 201 LEU A N 1
ATOM 1473 C CA . LEU A 1 201 ? 11.270 -7.967 -5.676 1.00 97.81 201 LEU A CA 1
ATOM 1474 C C . LEU A 1 201 ? 10.820 -8.344 -4.262 1.00 97.81 201 LEU A C 1
ATOM 1476 O O . LEU A 1 201 ? 11.520 -8.053 -3.293 1.00 97.81 201 LEU A O 1
ATOM 1480 N N . TYR A 1 202 ? 9.683 -9.034 -4.142 1.00 97.81 202 TYR A N 1
ATOM 1481 C CA . TYR A 1 202 ? 9.138 -9.418 -2.840 1.00 97.81 202 TYR A CA 1
ATOM 1482 C C . TYR A 1 202 ? 10.094 -10.332 -2.075 1.00 97.81 202 TYR A C 1
ATOM 1484 O O . TYR A 1 202 ? 10.269 -10.168 -0.871 1.00 97.81 202 TYR A O 1
ATOM 1492 N N . SER A 1 203 ? 10.761 -11.262 -2.764 1.00 97.44 203 SER A N 1
ATOM 1493 C CA . SER A 1 203 ? 11.762 -12.130 -2.142 1.00 97.44 203 SER A CA 1
ATOM 1494 C C . SER A 1 203 ? 13.012 -11.372 -1.695 1.00 97.44 203 SER A C 1
ATOM 1496 O O . SER A 1 203 ? 13.598 -11.753 -0.685 1.00 97.44 203 SER A O 1
ATOM 1498 N N . LEU A 1 204 ? 13.446 -10.350 -2.437 1.00 97.75 204 LEU A N 1
ATOM 1499 C CA . LEU A 1 204 ? 14.609 -9.534 -2.075 1.00 97.75 204 LEU A CA 1
ATOM 1500 C C . LEU A 1 204 ? 14.331 -8.652 -0.858 1.00 97.75 204 LEU A C 1
ATOM 1502 O O . LEU A 1 204 ? 15.237 -8.414 -0.065 1.00 97.75 204 LEU A O 1
ATOM 1506 N N . LEU A 1 205 ? 13.089 -8.193 -0.704 1.00 98.12 205 LEU A N 1
ATOM 1507 C CA . LEU A 1 205 ? 12.675 -7.364 0.423 1.00 98.12 205 LEU A CA 1
ATOM 1508 C C . LEU A 1 205 ? 12.211 -8.186 1.631 1.00 98.12 205 LEU A C 1
ATOM 1510 O O . LEU A 1 205 ? 12.188 -7.668 2.741 1.00 98.12 205 LEU A O 1
ATOM 1514 N N . ALA A 1 206 ? 11.838 -9.455 1.466 1.00 97.75 206 ALA A N 1
ATOM 1515 C CA . ALA A 1 206 ? 11.276 -10.263 2.546 1.00 97.75 206 ALA A CA 1
ATOM 1516 C C . ALA A 1 206 ? 12.172 -10.301 3.801 1.00 97.75 206 ALA A C 1
ATOM 1518 O O . ALA A 1 206 ? 13.335 -10.693 3.750 1.00 97.75 206 ALA A O 1
ATOM 1519 N N . GLY A 1 207 ? 11.593 -9.934 4.949 1.00 96.00 207 GLY A N 1
ATOM 1520 C CA . GLY A 1 207 ? 12.261 -9.982 6.254 1.00 96.00 207 GLY A CA 1
ATOM 1521 C C . GLY A 1 207 ? 13.258 -8.851 6.522 1.00 96.00 207 GLY A C 1
ATOM 1522 O O . GLY A 1 207 ? 13.846 -8.834 7.602 1.00 96.00 207 GLY A O 1
ATOM 1523 N N . LYS A 1 208 ? 13.441 -7.918 5.582 1.00 97.38 208 LYS A N 1
ATOM 1524 C CA . LYS A 1 208 ? 14.230 -6.704 5.806 1.00 97.38 208 LYS A CA 1
ATOM 1525 C C . LYS A 1 208 ? 13.437 -5.691 6.628 1.00 97.38 208 LYS A C 1
ATOM 1527 O O . LYS A 1 208 ? 12.232 -5.546 6.423 1.00 97.38 208 LYS A O 1
ATOM 1532 N N . THR A 1 209 ? 14.121 -4.984 7.521 1.00 95.94 209 THR A N 1
ATOM 1533 C CA . THR A 1 209 ? 13.608 -3.736 8.093 1.00 95.94 209 THR A CA 1
ATOM 1534 C C . THR A 1 209 ? 13.877 -2.646 7.071 1.00 95.94 209 THR A C 1
ATOM 1536 O O . THR A 1 209 ? 15.029 -2.472 6.694 1.00 95.94 209 THR A O 1
ATOM 1539 N N . LEU A 1 210 ? 12.825 -1.990 6.591 1.00 95.62 210 LEU A N 1
ATOM 1540 C CA . LEU A 1 210 ? 12.930 -0.907 5.622 1.00 95.62 210 LEU A CA 1
ATOM 1541 C C . LEU A 1 210 ? 12.637 0.408 6.326 1.00 95.62 210 LEU A C 1
ATOM 1543 O O . LEU A 1 210 ? 11.638 0.504 7.044 1.00 95.62 210 LEU A O 1
ATOM 1547 N N . GLU A 1 211 ? 13.491 1.392 6.100 1.00 91.69 211 GLU A N 1
ATOM 1548 C CA . GLU A 1 211 ? 13.326 2.745 6.618 1.00 91.69 211 GLU A CA 1
ATOM 1549 C C . GLU A 1 211 ? 12.809 3.673 5.507 1.00 91.69 211 GLU A C 1
ATOM 1551 O O . GLU A 1 211 ? 12.790 3.323 4.323 1.00 91.69 211 GLU A O 1
ATOM 1556 N N . VAL A 1 212 ? 12.384 4.883 5.874 1.00 86.94 212 VAL A N 1
ATOM 1557 C CA . VAL A 1 212 ? 11.856 5.872 4.915 1.00 86.94 212 VAL A CA 1
ATOM 1558 C C . VAL A 1 212 ? 12.905 6.228 3.855 1.00 86.94 212 VAL A C 1
ATOM 1560 O O . VAL A 1 212 ? 12.573 6.454 2.694 1.00 86.94 212 VAL A O 1
ATOM 1563 N N . GLU A 1 213 ? 14.188 6.224 4.214 1.00 91.00 213 GLU A N 1
ATOM 1564 C CA . GLU A 1 213 ? 15.291 6.513 3.296 1.00 91.00 213 GLU A CA 1
ATOM 1565 C C . GLU A 1 213 ? 15.442 5.464 2.179 1.00 91.00 213 GLU A C 1
ATOM 1567 O O . GLU A 1 213 ? 15.991 5.772 1.116 1.00 91.00 213 GLU A O 1
ATOM 1572 N N . ASP A 1 214 ? 14.922 4.250 2.381 1.00 96.25 214 ASP A N 1
ATOM 1573 C CA . ASP A 1 214 ? 14.962 3.170 1.391 1.00 96.25 214 ASP A CA 1
ATOM 1574 C C . ASP A 1 214 ? 13.868 3.321 0.323 1.00 96.25 214 ASP A C 1
ATOM 1576 O O . ASP A 1 214 ? 13.946 2.700 -0.748 1.00 96.25 214 ASP A O 1
ATOM 1580 N N . ALA A 1 215 ? 12.853 4.158 0.584 1.00 96.38 215 ALA A N 1
ATOM 1581 C CA . ALA A 1 215 ? 11.678 4.313 -0.268 1.00 96.38 215 ALA A CA 1
ATOM 1582 C C . ALA A 1 215 ? 12.059 4.675 -1.709 1.00 96.38 215 ALA A C 1
ATOM 1584 O O . ALA A 1 215 ? 11.590 4.033 -2.646 1.00 96.38 215 ALA A O 1
ATOM 1585 N N . ALA A 1 216 ? 12.997 5.605 -1.903 1.00 97.00 216 ALA A N 1
ATOM 1586 C CA . ALA A 1 216 ? 13.430 6.019 -3.237 1.00 97.00 216 ALA A CA 1
ATOM 1587 C C . ALA A 1 216 ? 14.059 4.866 -4.045 1.00 97.00 216 ALA A C 1
ATOM 1589 O O . ALA A 1 216 ? 13.768 4.697 -5.231 1.00 97.00 216 ALA A O 1
ATOM 1590 N N . VAL A 1 217 ? 14.901 4.043 -3.408 1.00 97.81 217 VAL A N 1
ATOM 1591 C CA . VAL A 1 217 ? 15.552 2.894 -4.063 1.00 97.81 217 VAL A CA 1
ATOM 1592 C C . VAL A 1 217 ? 14.512 1.860 -4.482 1.00 97.81 217 VAL A C 1
ATOM 1594 O O . VAL A 1 217 ? 14.557 1.331 -5.597 1.00 97.81 217 VAL A O 1
ATOM 1597 N N . ILE A 1 218 ? 13.553 1.588 -3.601 1.00 98.25 218 ILE A N 1
ATOM 1598 C CA . ILE A 1 218 ? 12.500 0.609 -3.860 1.00 98.25 218 ILE A CA 1
ATOM 1599 C C . ILE A 1 218 ? 11.520 1.136 -4.909 1.00 98.25 218 ILE A C 1
ATOM 1601 O O . ILE A 1 218 ? 11.138 0.380 -5.800 1.00 98.25 218 ILE A O 1
ATOM 1605 N N . GLN A 1 219 ? 11.171 2.423 -4.873 1.00 98.06 219 GLN A N 1
ATOM 1606 C CA . GLN A 1 219 ? 10.280 3.046 -5.847 1.00 98.06 219 GLN A CA 1
ATOM 1607 C C . GLN A 1 219 ? 10.850 2.962 -7.265 1.00 98.06 219 GLN A C 1
ATOM 1609 O O . GLN A 1 219 ? 10.106 2.653 -8.191 1.00 98.06 219 GLN A O 1
ATOM 1614 N N . VAL A 1 220 ? 12.161 3.152 -7.454 1.00 97.69 220 VAL A N 1
ATOM 1615 C CA . VAL A 1 220 ? 12.802 2.964 -8.771 1.00 97.69 220 VAL A CA 1
ATOM 1616 C C . VAL A 1 220 ? 12.606 1.532 -9.280 1.00 97.69 220 VAL A C 1
ATOM 1618 O O . VAL A 1 220 ? 12.173 1.329 -10.416 1.00 97.69 220 VAL A O 1
ATOM 1621 N N . ALA A 1 221 ? 12.857 0.532 -8.432 1.00 98.12 221 ALA A N 1
ATOM 1622 C CA . ALA A 1 221 ? 12.668 -0.873 -8.789 1.00 98.12 221 ALA A CA 1
ATOM 1623 C C . ALA A 1 221 ? 11.193 -1.215 -9.079 1.00 98.12 221 ALA A C 1
ATOM 1625 O O . ALA A 1 221 ? 10.899 -1.944 -10.031 1.00 98.12 221 ALA A O 1
ATOM 1626 N N . VAL A 1 222 ? 10.263 -0.671 -8.286 1.00 97.94 222 VAL A N 1
ATOM 1627 C CA . VAL A 1 222 ? 8.817 -0.793 -8.513 1.00 97.94 222 VAL A CA 1
ATOM 1628 C C . VAL A 1 222 ? 8.438 -0.179 -9.858 1.00 97.94 222 VAL A C 1
ATOM 1630 O O . VAL A 1 222 ? 7.745 -0.840 -10.624 1.00 97.94 222 VAL A O 1
ATOM 1633 N N . SER A 1 223 ? 8.933 1.013 -10.194 1.00 97.25 223 SER A N 1
ATOM 1634 C CA . SER A 1 223 ? 8.639 1.688 -11.464 1.00 97.25 223 SER A CA 1
ATOM 1635 C C . SER A 1 223 ? 9.108 0.887 -12.683 1.00 97.25 223 SER A C 1
ATOM 1637 O O . SER A 1 223 ? 8.357 0.742 -13.647 1.00 97.25 223 SER A O 1
ATOM 1639 N N . HIS A 1 224 ? 10.309 0.297 -12.654 1.00 97.38 224 HIS A N 1
ATOM 1640 C CA . HIS A 1 224 ? 10.748 -0.595 -13.739 1.00 97.38 224 HIS A CA 1
ATOM 1641 C C . HIS A 1 224 ? 9.820 -1.812 -13.874 1.00 97.38 224 HIS A C 1
ATOM 1643 O O . HIS A 1 224 ? 9.431 -2.202 -14.979 1.00 97.38 224 HIS A O 1
ATOM 1649 N N . LEU A 1 225 ? 9.419 -2.408 -12.748 1.00 97.00 225 LEU A N 1
ATOM 1650 C CA . LEU A 1 225 ? 8.519 -3.556 -12.747 1.00 97.00 225 LEU A CA 1
ATOM 1651 C C . LEU A 1 225 ? 7.122 -3.211 -13.255 1.00 97.00 225 LEU A C 1
ATOM 1653 O O . LEU A 1 225 ? 6.606 -3.941 -14.093 1.00 97.00 225 LEU A O 1
ATOM 1657 N N . THR A 1 226 ? 6.511 -2.119 -12.800 1.00 97.12 226 THR A N 1
ATOM 1658 C CA . THR A 1 226 ? 5.158 -1.713 -13.216 1.00 97.12 226 THR A CA 1
ATOM 1659 C C . THR A 1 226 ? 5.105 -1.312 -14.686 1.00 97.12 226 THR A C 1
ATOM 1661 O O . THR A 1 226 ? 4.073 -1.514 -15.326 1.00 97.12 226 THR A O 1
ATOM 1664 N N . ASN A 1 227 ? 6.228 -0.862 -15.248 1.00 95.69 227 ASN A N 1
ATOM 1665 C CA . ASN A 1 227 ? 6.400 -0.569 -16.670 1.00 95.69 227 ASN A CA 1
ATOM 1666 C C . ASN A 1 227 ? 6.684 -1.799 -17.549 1.00 95.69 227 ASN A C 1
ATOM 1668 O O . ASN A 1 227 ? 6.771 -1.667 -18.771 1.00 95.69 227 ASN A O 1
ATOM 1672 N N . GLY A 1 228 ? 6.817 -2.988 -16.954 1.00 94.62 228 GLY A N 1
ATOM 1673 C CA . GLY A 1 228 ? 7.122 -4.227 -17.674 1.00 94.62 228 GLY A CA 1
ATOM 1674 C C . GLY A 1 228 ? 8.594 -4.380 -18.069 1.00 94.62 228 GLY A C 1
ATOM 1675 O O . GLY A 1 228 ? 8.921 -5.239 -18.886 1.00 94.62 228 GLY A O 1
ATOM 1676 N N . GLU A 1 229 ? 9.490 -3.570 -17.501 1.00 95.06 229 GLU A N 1
ATOM 1677 C CA . GLU A 1 229 ? 10.929 -3.587 -17.799 1.00 95.06 229 GLU A CA 1
ATOM 1678 C C . GLU A 1 229 ? 11.659 -4.691 -17.003 1.00 95.06 229 GLU A C 1
ATOM 1680 O O . GLU A 1 229 ? 12.698 -5.199 -17.432 1.00 95.06 229 GLU A O 1
ATOM 1685 N N . GLY A 1 230 ? 11.074 -5.121 -15.878 1.00 95.56 230 GLY A N 1
ATOM 1686 C CA . GLY A 1 230 ? 11.686 -6.078 -14.956 1.00 95.56 230 GLY A CA 1
ATOM 1687 C C . GLY A 1 230 ? 12.772 -5.437 -14.086 1.00 95.56 230 GLY A C 1
ATOM 1688 O O . GLY A 1 230 ? 13.158 -4.292 -14.291 1.00 95.56 230 GLY A O 1
ATOM 1689 N N . LEU A 1 231 ? 13.297 -6.181 -13.108 1.00 97.19 231 LEU A N 1
ATOM 1690 C CA . LEU A 1 231 ? 14.439 -5.701 -12.326 1.00 97.19 231 LEU A CA 1
ATOM 1691 C C . LEU A 1 231 ? 15.716 -5.732 -13.172 1.00 97.19 231 LEU A C 1
ATOM 1693 O O . LEU A 1 231 ? 16.043 -6.757 -13.786 1.00 97.19 231 LEU A O 1
ATOM 1697 N N . SER A 1 232 ? 16.485 -4.649 -13.145 1.00 97.81 232 SER A N 1
ATOM 1698 C CA . SER A 1 232 ? 17.829 -4.563 -13.718 1.00 97.81 232 SER A CA 1
ATOM 1699 C C . SER A 1 232 ? 18.886 -5.181 -12.788 1.00 97.81 232 SER A C 1
ATOM 1701 O O . SER A 1 232 ? 18.612 -5.578 -11.653 1.00 97.81 232 SER A O 1
ATOM 1703 N N . ALA A 1 233 ? 20.132 -5.306 -13.255 1.00 98.19 233 ALA A N 1
ATOM 1704 C CA . ALA A 1 233 ? 21.238 -5.715 -12.382 1.00 98.19 233 ALA A CA 1
ATOM 1705 C C . ALA A 1 233 ? 21.527 -4.667 -11.290 1.00 98.19 233 ALA A C 1
ATOM 1707 O O . ALA A 1 233 ? 21.877 -5.033 -10.169 1.00 98.19 233 ALA A O 1
ATOM 1708 N N . SER A 1 234 ? 21.342 -3.382 -11.615 1.00 98.31 234 SER A N 1
ATOM 1709 C CA . SER A 1 234 ? 21.507 -2.278 -10.668 1.00 98.31 234 SER A CA 1
ATOM 1710 C C . SER A 1 234 ? 20.430 -2.314 -9.586 1.00 98.31 234 SER A C 1
ATOM 1712 O O . SER A 1 234 ? 20.759 -2.182 -8.412 1.00 98.31 234 SER A O 1
ATOM 1714 N N . ASP A 1 235 ? 19.173 -2.577 -9.960 1.00 98.44 235 ASP A N 1
ATOM 1715 C CA . ASP A 1 235 ? 18.060 -2.658 -9.003 1.00 98.44 235 ASP A CA 1
ATOM 1716 C C . ASP A 1 235 ? 18.306 -3.782 -8.001 1.00 98.44 235 ASP A C 1
ATOM 1718 O O . ASP A 1 235 ? 18.224 -3.578 -6.795 1.00 98.44 235 ASP A O 1
ATOM 1722 N N . ARG A 1 236 ? 18.695 -4.967 -8.492 1.00 98.50 236 ARG A N 1
ATOM 1723 C CA . ARG A 1 236 ? 19.025 -6.108 -7.627 1.00 98.50 236 ARG A CA 1
ATOM 1724 C C . ARG A 1 236 ? 20.141 -5.773 -6.647 1.00 98.50 236 ARG A C 1
ATOM 1726 O O . ARG A 1 236 ? 20.015 -6.092 -5.471 1.00 98.50 236 ARG A O 1
ATOM 1733 N N . ALA A 1 237 ? 21.215 -5.140 -7.120 1.00 98.38 237 ALA A N 1
ATOM 1734 C CA . ALA A 1 237 ? 22.336 -4.765 -6.265 1.00 98.38 237 ALA A CA 1
ATOM 1735 C C . ALA A 1 237 ? 21.918 -3.745 -5.194 1.00 98.38 237 ALA A C 1
ATOM 1737 O O . ALA A 1 237 ? 22.303 -3.893 -4.036 1.00 98.38 237 ALA A O 1
ATOM 1738 N N . ALA A 1 238 ? 21.101 -2.754 -5.562 1.00 98.19 238 ALA A N 1
ATOM 1739 C CA . ALA A 1 238 ? 20.604 -1.744 -4.635 1.00 98.19 238 ALA A CA 1
ATOM 1740 C C . ALA A 1 238 ? 19.670 -2.355 -3.577 1.00 98.19 238 ALA A C 1
ATOM 1742 O O . ALA A 1 238 ? 19.905 -2.177 -2.388 1.00 98.19 238 ALA A O 1
ATOM 1743 N N . LEU A 1 239 ? 18.688 -3.166 -3.987 1.00 98.12 239 LEU A N 1
ATOM 1744 C CA . LEU A 1 239 ? 17.760 -3.857 -3.077 1.00 98.12 239 LEU A CA 1
ATOM 1745 C C . LEU A 1 239 ? 18.478 -4.838 -2.134 1.00 98.12 239 LEU A C 1
ATOM 1747 O O . LEU A 1 239 ? 18.078 -5.024 -0.985 1.00 98.12 239 LEU A O 1
ATOM 1751 N N . GLN A 1 240 ? 19.545 -5.490 -2.603 1.00 97.44 240 GLN A N 1
ATOM 1752 C CA . GLN A 1 240 ? 20.361 -6.379 -1.772 1.00 97.44 240 GLN A CA 1
ATOM 1753 C C . GLN A 1 240 ? 21.152 -5.629 -0.701 1.00 97.44 240 GLN A C 1
ATOM 1755 O O . GLN A 1 240 ? 21.405 -6.221 0.347 1.00 97.44 240 GLN A O 1
ATOM 1760 N N . ALA A 1 241 ? 21.518 -4.372 -0.959 1.00 96.94 241 ALA A N 1
ATOM 1761 C CA . ALA A 1 241 ? 22.303 -3.539 -0.054 1.00 96.94 241 ALA A CA 1
ATOM 1762 C C . ALA A 1 241 ? 21.487 -2.884 1.075 1.00 96.94 241 ALA 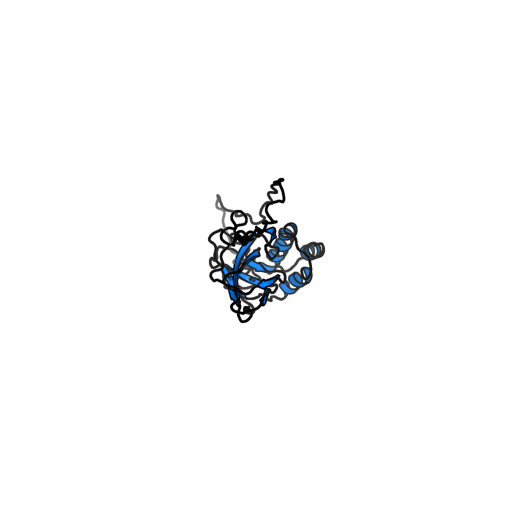A C 1
ATOM 1764 O O . ALA A 1 241 ? 22.109 -2.370 2.003 1.00 96.94 241 ALA A O 1
ATOM 1765 N N . LEU A 1 242 ? 20.150 -2.919 0.987 1.00 95.69 242 LEU A N 1
ATOM 1766 C CA . LEU A 1 242 ? 19.231 -2.511 2.059 1.00 95.69 242 LEU A CA 1
ATOM 1767 C C . LEU A 1 242 ? 19.359 -3.414 3.295 1.00 95.69 242 LEU A C 1
ATOM 1769 O O . LEU A 1 242 ? 19.488 -4.651 3.102 1.00 95.69 242 LEU A O 1
#

Solvent-accessible surface area (backbone atoms only — not comparable to full-atom values): 14660 Å² total; per-residue (Å²): 139,88,82,86,83,85,80,84,83,89,83,84,85,77,81,74,73,79,78,79,81,72,81,82,87,80,93,79,91,78,87,76,81,74,92,72,82,85,87,82,86,89,83,86,83,90,79,85,90,78,88,76,93,68,74,79,72,72,41,36,59,46,51,35,16,13,66,38,83,47,74,63,64,55,51,78,66,76,74,61,90,55,51,47,70,57,78,73,27,40,37,46,42,83,93,60,24,65,93,40,78,64,55,53,71,90,76,36,39,74,39,33,77,53,24,36,27,30,45,42,34,26,2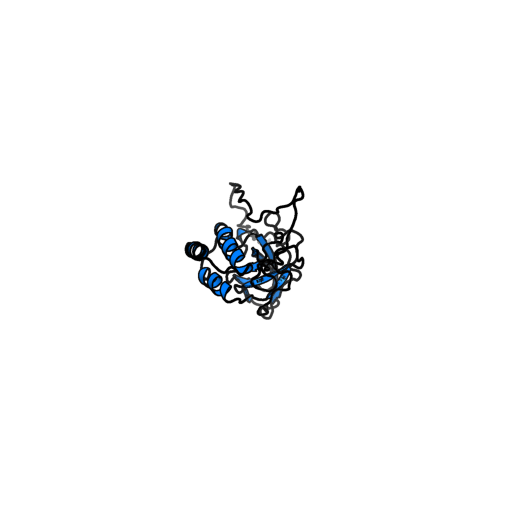5,79,46,96,54,68,44,80,46,74,47,54,48,32,31,29,36,37,40,79,43,87,61,36,36,27,24,33,32,57,51,73,43,79,45,78,42,59,48,49,77,77,46,70,42,45,37,24,13,30,57,30,33,73,84,38,43,63,67,49,82,85,42,42,28,42,90,37,28,26,43,74,58,73,71,54,52,55,57,33,62,62,46,57,93,61,87,70,50,72,85,48,24,65,65,51,43,53,40,44,47,33,37,22,31,53,71,38,76,51,75,66,43,53,55,54,54,64,71,102

Radius of gyration: 23.96 Å; Cα contacts (8 Å, |Δi|>4): 438; chains: 1; bounding box: 42×40×118 Å

Secondary structure (DSSP, 8-state):
-----------------GGGG----------PPPS-------------------------SSTTSBT--SPPPSEEP-PPTTEEE-SSEEE--TT-GGGGTT--GGG-EES-SSEEEEEEEEE-SSS-EEEEEPTTEEEEESSTTBPPEE--S-EEEEE-SEEEEEEEEEEEE-BSSSBPPPTT-EEEEEEE---HHHHHHHHHHTT----GGGHHHHHHHHHHHHTT----HHHHHHHHH-

Nearest PDB structures (foldseek):
  5jp0-assembly2_B  TM=5.498E-01  e=9.935E-02  Bacteroides ovatus
  8va3-assembly1_A  TM=4.166E-01  e=9.349E-02  metagenome
  8j9f-assembly1_C  TM=2.859E-01  e=1.420E-02  Paenibacillus relictisesami
  8va7-assembly1_A  TM=4.588E-01  e=1.717E-01  gut metagenome
  4i8d-assembly1_A  TM=3.962E-01  e=2.061E-01  Trichoderma reesei

pLDDT: mean 83.56, std 23.05, range [34.62, 98.75]

Mean predicted aligned error: 11.58 Å

Foldseek 3Di:
DDDDDDDDDDDDPPPDPPPPPDDDDDDDDDDDDDPQDDDDDDDDDDDDDDDDPPDPPQLFPDAQFAAHLGADDAAADDWPPQKDWDPFWFFADQVCRVVQVPDHPVQADAQADQGKTKTKMARQDQAKDKTKDAFQWWWAWPDSQEFIFGGLEIDIDTHGHDDIDIHIYHGAGRYNRHHTDDRGITTDGGHRDDPPLSVVSSVLCYPDDHHNVCNVLSNVQSNCVRSVNGGDPVSSVSSNVD

Sequence (242 aa):
MVGTGIRVEAQGDESMNWHVAKRMGVALAVALLAACSDDGEGPTPDGGTKTDGGTSTTKSAGPGLGTSKETPAGTTFALPAGLTLENPITSYTPQDPVECDDIFPEDAKGSGDEVTLCLIFRNTTGAPITLTLPPGLIFVSTNDDVQNGLLVQTVTIEVPPGDRFFVPLFLYCANQDRSTTGPDDKYVLGPTVQYKEFQELYSLLAGKTLEVEDAAVIQVAVSHLTNGEGLSASDRAALQAL